Protein AF-Q7XY55-F1 (afdb_monomer_lite)

Sequence (206 aa):
NFGTRALLAQLTGYASSYADAIDGRPSAPLATTELAGGARISYIFHERFGRELGAMDAFELLGTEEIRTALRNATGHRTPLFIPEAAFELLVRKQIHRFLRPSLACVDMVYDELTRLAEFVEGNELARFPKLRRAVSDATLKLLRERKKPTIEMVHSLVEMEMSYVNTYHPDFVGGRKAIGAIFGFHRTVAVRTCGAVRGLAQSGQ

Structure (mmCIF, N/CA/C/O backbone):
data_AF-Q7XY55-F1
#
_entry.id   AF-Q7XY55-F1
#
loop_
_atom_site.group_PDB
_atom_site.id
_atom_site.type_symbol
_atom_site.label_atom_id
_atom_site.label_alt_id
_atom_site.label_comp_id
_atom_site.label_asym_id
_atom_site.label_entity_id
_atom_site.label_seq_id
_atom_site.pdbx_PDB_ins_code
_atom_site.Cartn_x
_atom_site.Cartn_y
_atom_site.Cartn_z
_atom_site.occupancy
_atom_site.B_iso_or_equiv
_atom_site.auth_seq_id
_atom_site.auth_comp_id
_atom_site.auth_asym_id
_atom_site.auth_atom_id
_atom_site.pdbx_PDB_model_num
ATOM 1 N N . ASN A 1 1 ? -17.547 -16.271 38.914 1.00 62.66 1 ASN A N 1
ATOM 2 C CA . ASN A 1 1 ? -17.240 -14.835 38.717 1.00 62.66 1 ASN A CA 1
ATOM 3 C C . ASN A 1 1 ? -18.077 -14.247 37.592 1.00 62.66 1 ASN A C 1
ATOM 5 O O . ASN A 1 1 ? -17.823 -14.519 36.429 1.00 62.66 1 ASN A O 1
ATOM 9 N N . PHE A 1 2 ? -19.116 -13.489 37.942 1.00 72.12 2 PHE A N 1
ATOM 10 C CA . PHE A 1 2 ? -20.048 -12.865 36.993 1.00 72.12 2 PHE A CA 1
ATOM 11 C C . PHE A 1 2 ? -19.397 -11.708 36.206 1.00 72.12 2 PHE A C 1
ATOM 13 O O . PHE A 1 2 ? -19.616 -11.574 35.005 1.00 72.12 2 PHE A O 1
ATOM 20 N N . GLY A 1 3 ? -18.507 -10.941 36.850 1.00 73.62 3 GLY A N 1
ATOM 21 C CA . GLY A 1 3 ? -17.822 -9.796 36.233 1.00 73.62 3 GLY A CA 1
ATOM 22 C C . GLY A 1 3 ? -16.885 -10.154 35.072 1.00 73.62 3 GLY A C 1
ATOM 23 O O . GLY A 1 3 ? -16.847 -9.436 34.079 1.00 73.62 3 GLY A O 1
ATOM 24 N N . THR A 1 4 ? -16.181 -11.290 35.134 1.00 84.00 4 THR A N 1
ATOM 25 C CA . THR A 1 4 ? -15.321 -11.745 34.026 1.00 84.00 4 THR A CA 1
ATOM 26 C C . THR A 1 4 ? -16.129 -12.169 32.802 1.00 84.00 4 THR A C 1
ATOM 28 O O . THR A 1 4 ? -15.728 -11.880 31.680 1.00 84.00 4 THR A O 1
ATOM 31 N N . ARG A 1 5 ? -17.297 -12.796 32.999 1.00 85.44 5 ARG A N 1
ATOM 32 C CA . ARG A 1 5 ? -18.211 -13.151 31.901 1.00 85.44 5 ARG A CA 1
ATOM 33 C C . ARG A 1 5 ? -18.766 -11.913 31.194 1.00 85.44 5 ARG A C 1
ATOM 35 O O . ARG A 1 5 ? -18.774 -11.880 29.970 1.00 85.44 5 ARG A O 1
ATOM 42 N N . ALA A 1 6 ? -19.179 -10.898 31.954 1.00 84.00 6 ALA A N 1
ATOM 43 C CA . ALA A 1 6 ? -19.685 -9.644 31.394 1.00 84.00 6 ALA A CA 1
ATOM 44 C C . ALA A 1 6 ? -18.609 -8.885 30.597 1.00 84.00 6 ALA A C 1
ATOM 46 O O . ALA A 1 6 ? -18.887 -8.399 29.504 1.00 84.00 6 ALA A O 1
ATOM 47 N N . LEU A 1 7 ? -17.371 -8.838 31.104 1.00 87.62 7 LEU A N 1
ATOM 48 C CA . LEU A 1 7 ? -16.245 -8.225 30.395 1.00 87.62 7 LEU A CA 1
ATOM 49 C C . LEU A 1 7 ? -15.962 -8.926 29.058 1.00 87.62 7 LEU A C 1
ATOM 51 O O . LEU A 1 7 ? -15.850 -8.264 28.030 1.00 87.62 7 LEU A O 1
ATOM 55 N N . LEU A 1 8 ? -15.870 -10.259 29.067 1.00 89.56 8 LEU A N 1
ATOM 56 C CA . LEU A 1 8 ? -15.614 -11.042 27.856 1.00 89.56 8 LEU A CA 1
ATOM 57 C C . LEU A 1 8 ? -16.727 -10.877 26.820 1.00 89.56 8 LEU A C 1
ATOM 59 O O . LEU A 1 8 ? -16.429 -10.750 25.636 1.00 89.56 8 LEU A O 1
ATOM 63 N N . ALA A 1 9 ? -17.990 -10.832 27.250 1.00 88.31 9 ALA A N 1
ATOM 64 C CA . ALA A 1 9 ? -19.115 -10.583 26.355 1.00 88.31 9 ALA A CA 1
ATOM 65 C C . ALA A 1 9 ? -18.993 -9.221 25.651 1.00 88.31 9 ALA A C 1
ATOM 67 O O . ALA A 1 9 ? -19.171 -9.145 24.440 1.00 88.31 9 ALA A O 1
ATOM 68 N N . GLN A 1 10 ? -18.615 -8.168 26.382 1.00 88.06 10 GLN A N 1
ATOM 69 C CA . GLN A 1 10 ? -18.432 -6.825 25.817 1.00 88.06 10 GLN A CA 1
ATOM 70 C C . GLN A 1 10 ? -17.243 -6.752 24.845 1.00 88.06 10 GLN A C 1
ATOM 72 O O . GLN A 1 10 ? -17.367 -6.186 23.762 1.00 88.06 10 GLN A O 1
ATOM 77 N N . LEU A 1 11 ? -16.110 -7.375 25.188 1.00 90.00 11 LEU A N 1
ATOM 78 C CA . LEU A 1 11 ? -14.942 -7.449 24.298 1.00 90.00 11 LEU A CA 1
ATOM 79 C C . LEU A 1 11 ? -15.240 -8.239 23.018 1.00 90.00 11 LEU A C 1
ATOM 81 O O . LEU A 1 11 ? -14.852 -7.825 21.929 1.00 90.00 11 LEU A O 1
ATOM 85 N N . THR A 1 12 ? -15.949 -9.360 23.149 1.00 90.81 12 THR A N 1
ATOM 86 C CA . THR A 1 12 ? -16.326 -10.205 22.010 1.00 90.81 12 THR A CA 1
ATOM 87 C C . THR A 1 12 ? -17.331 -9.484 21.117 1.00 90.81 12 THR A C 1
ATOM 89 O O . THR A 1 12 ? -17.161 -9.476 19.905 1.00 90.81 12 THR A O 1
ATOM 92 N N . GLY A 1 13 ? -18.323 -8.808 21.705 1.00 89.44 13 GLY A N 1
ATOM 93 C CA . GLY A 1 13 ? -19.286 -7.992 20.966 1.00 89.44 13 GLY A CA 1
ATOM 94 C C . GLY A 1 13 ? -18.622 -6.865 20.174 1.00 89.44 13 GLY A C 1
ATOM 95 O O . GLY A 1 13 ? -18.963 -6.666 19.008 1.00 89.44 13 GLY A O 1
ATOM 96 N N . TYR A 1 14 ? -17.634 -6.179 20.761 1.00 89.62 14 TYR A N 1
ATOM 97 C CA . TYR A 1 14 ? -16.832 -5.184 20.043 1.00 89.62 14 TYR A CA 1
ATOM 98 C C . TYR A 1 14 ? -16.063 -5.804 18.873 1.00 89.62 14 TYR A C 1
ATOM 100 O O . TYR A 1 14 ? -16.162 -5.311 17.754 1.00 89.62 14 TYR A O 1
ATOM 108 N N . ALA A 1 15 ? -15.334 -6.899 19.110 1.00 91.06 15 ALA A N 1
ATOM 109 C CA . ALA A 1 15 ? -14.534 -7.551 18.075 1.00 91.06 15 ALA A CA 1
ATOM 110 C C . ALA A 1 15 ? -15.395 -8.048 16.902 1.00 91.06 15 ALA A C 1
ATOM 112 O O . ALA A 1 15 ? -15.039 -7.821 15.747 1.00 91.06 15 ALA A O 1
ATOM 113 N N . SER A 1 16 ? -16.544 -8.668 17.191 1.00 91.06 16 SER A N 1
ATOM 114 C CA . SER A 1 16 ? -17.515 -9.077 16.173 1.00 91.06 16 SER A CA 1
ATOM 115 C C . SER A 1 16 ? -18.062 -7.877 15.409 1.00 91.06 16 SER A C 1
ATOM 117 O O . SER A 1 16 ? -18.022 -7.880 14.189 1.00 91.06 16 SER A O 1
ATOM 119 N N . SER A 1 17 ? -18.465 -6.810 16.104 1.00 89.50 17 SER A N 1
ATOM 120 C CA . SER A 1 17 ? -18.995 -5.606 15.450 1.00 89.50 17 SER A CA 1
ATOM 121 C C . SER A 1 17 ? -17.954 -4.909 14.567 1.00 89.50 17 SER A C 1
ATOM 123 O O . SER A 1 17 ? -18.300 -4.378 13.514 1.00 89.50 17 SER A O 1
ATOM 125 N N . TYR A 1 18 ? -16.679 -4.914 14.970 1.00 90.31 18 TYR A N 1
ATOM 126 C CA . TYR A 1 18 ? -15.583 -4.370 14.168 1.00 90.31 18 TYR A CA 1
ATOM 127 C C . TYR A 1 18 ? -15.334 -5.207 12.909 1.00 90.31 18 TYR A C 1
ATOM 129 O O . TYR A 1 18 ? -15.210 -4.650 11.819 1.00 90.31 18 TYR A O 1
ATOM 137 N N . ALA A 1 19 ? -15.330 -6.537 13.035 1.00 91.88 19 ALA A N 1
ATOM 138 C CA . ALA A 1 19 ? -15.236 -7.440 11.890 1.00 91.88 19 ALA A CA 1
ATOM 139 C C . ALA A 1 19 ? -16.437 -7.284 10.942 1.00 91.88 19 ALA A C 1
ATOM 141 O O . ALA A 1 19 ? -16.253 -7.138 9.739 1.00 91.88 19 ALA A O 1
ATOM 142 N N . ASP A 1 20 ? -17.651 -7.213 11.485 1.00 90.00 20 ASP A N 1
ATOM 143 C CA . ASP A 1 20 ? -18.882 -7.021 10.720 1.00 90.00 20 ASP A CA 1
ATOM 144 C C . ASP A 1 20 ? -18.888 -5.678 9.969 1.00 90.00 20 ASP A C 1
ATOM 146 O O . ASP A 1 20 ? -19.333 -5.605 8.823 1.00 90.00 20 ASP A O 1
ATOM 150 N N . ALA A 1 21 ? -18.349 -4.610 10.569 1.00 88.19 21 ALA A N 1
ATOM 151 C CA . ALA A 1 21 ? -18.193 -3.316 9.905 1.00 88.19 21 ALA A CA 1
ATOM 152 C C . ALA A 1 21 ? -17.204 -3.375 8.724 1.00 88.19 21 ALA A C 1
ATOM 154 O O . ALA A 1 21 ? -17.435 -2.739 7.690 1.00 88.19 21 ALA A O 1
ATOM 155 N N . ILE A 1 22 ? -16.129 -4.161 8.845 1.00 91.25 22 ILE A N 1
ATOM 156 C CA . ILE A 1 22 ? -15.191 -4.417 7.742 1.00 91.25 22 ILE A CA 1
ATOM 157 C C . ILE A 1 22 ? -15.857 -5.272 6.659 1.00 91.25 22 ILE A C 1
ATOM 159 O O . ILE A 1 22 ? -15.736 -4.954 5.483 1.00 91.25 22 ILE A O 1
ATOM 163 N N . ASP A 1 23 ? -16.623 -6.294 7.033 1.00 90.31 23 ASP A N 1
ATOM 164 C CA . ASP A 1 23 ? -17.315 -7.192 6.099 1.00 90.31 23 ASP A CA 1
ATOM 165 C C . ASP A 1 23 ? -18.545 -6.556 5.422 1.00 90.31 23 ASP A C 1
ATOM 167 O O . ASP A 1 23 ? -19.212 -7.198 4.607 1.00 90.31 23 ASP A O 1
ATOM 171 N N . GLY A 1 24 ? -18.875 -5.303 5.751 1.00 84.38 24 GLY A N 1
ATOM 172 C CA . GLY A 1 24 ? -20.027 -4.597 5.189 1.00 84.38 24 GLY A CA 1
ATOM 173 C C . GLY A 1 24 ? -21.375 -5.071 5.742 1.00 84.38 24 GLY A C 1
ATOM 174 O O . GLY A 1 24 ? -22.406 -4.858 5.106 1.00 84.38 24 GLY A O 1
ATOM 175 N N . ARG A 1 25 ? -21.388 -5.686 6.931 1.00 82.75 25 ARG A N 1
ATOM 176 C CA . ARG A 1 25 ? -22.590 -6.105 7.674 1.00 82.75 25 ARG A CA 1
ATOM 177 C C . ARG A 1 25 ? -22.760 -5.320 8.982 1.00 82.75 25 ARG A C 1
ATOM 179 O O . ARG A 1 25 ? -22.935 -5.930 10.034 1.00 82.75 25 ARG A O 1
ATOM 186 N N . PRO A 1 26 ? -22.696 -3.979 8.974 1.00 70.75 26 PRO A N 1
ATOM 187 C CA . PRO A 1 26 ? -22.768 -3.225 10.213 1.00 70.75 26 PRO A CA 1
ATOM 188 C C . PRO A 1 26 ? -24.122 -3.426 10.895 1.00 70.75 26 PRO A C 1
ATOM 190 O O . PRO A 1 26 ? -25.179 -3.439 10.267 1.00 70.75 26 PRO A O 1
ATOM 193 N N . SER A 1 27 ? -24.071 -3.537 12.216 1.00 66.06 27 SER A N 1
ATOM 194 C CA . SER A 1 27 ? -25.236 -3.669 13.091 1.00 66.06 27 SER A CA 1
ATOM 195 C C . SER A 1 27 ? -26.050 -2.372 13.221 1.00 66.06 27 SER A C 1
ATOM 197 O O . SER A 1 27 ? -27.194 -2.408 13.672 1.00 66.06 27 SER A O 1
ATOM 199 N N . ALA A 1 28 ? -25.491 -1.233 12.801 1.00 65.56 28 ALA A N 1
ATOM 200 C CA . ALA A 1 28 ? -26.158 0.066 12.729 1.00 65.56 28 ALA A CA 1
ATOM 201 C C . ALA A 1 28 ? -26.480 0.447 11.269 1.00 65.56 28 ALA A C 1
ATOM 203 O O . ALA A 1 28 ? -25.731 0.068 10.365 1.00 65.56 28 ALA A O 1
ATOM 204 N N . PRO A 1 29 ? -27.562 1.212 11.018 1.00 63.53 29 PRO A N 1
ATOM 205 C CA . PRO A 1 29 ? -27.916 1.647 9.671 1.00 63.53 29 PRO A CA 1
ATOM 206 C C . PRO A 1 29 ? -26.774 2.454 9.044 1.00 63.53 29 PRO A C 1
ATOM 208 O O . PRO A 1 29 ? -26.305 3.442 9.610 1.00 63.53 29 PRO A O 1
ATOM 211 N N . LEU A 1 30 ? -26.334 2.016 7.865 1.00 63.50 30 LEU A N 1
ATOM 212 C CA . LEU A 1 30 ? -25.313 2.701 7.079 1.00 63.50 30 LEU A CA 1
ATOM 213 C C . LEU A 1 30 ? -25.830 4.055 6.601 1.00 63.50 30 LEU A C 1
ATOM 215 O O . LEU A 1 30 ? -26.938 4.157 6.068 1.00 63.50 30 LEU A O 1
ATOM 219 N N . ALA A 1 31 ? -24.998 5.086 6.733 1.00 64.25 31 ALA A N 1
ATOM 220 C CA . ALA A 1 31 ? -25.232 6.345 6.047 1.00 64.25 31 ALA A CA 1
ATOM 221 C C . ALA A 1 31 ? -25.175 6.095 4.531 1.00 64.25 31 ALA A C 1
ATOM 223 O O . ALA A 1 31 ? -24.174 5.614 4.011 1.00 64.25 31 ALA A O 1
ATOM 224 N N . THR A 1 32 ? -26.240 6.433 3.804 1.00 69.88 32 THR A N 1
ATOM 225 C CA . THR A 1 32 ? -26.315 6.263 2.339 1.00 69.88 32 THR A CA 1
ATOM 226 C C . THR A 1 32 ? -25.547 7.339 1.565 1.00 69.88 32 THR A C 1
ATOM 228 O O . THR A 1 32 ? -25.617 7.390 0.341 1.00 69.88 32 THR A O 1
ATOM 231 N N . THR A 1 33 ? -24.865 8.242 2.269 1.00 70.69 33 THR A N 1
ATOM 232 C CA . THR A 1 33 ? -24.206 9.424 1.703 1.00 70.69 33 THR A CA 1
ATOM 233 C C . THR A 1 33 ? -22.719 9.219 1.432 1.00 70.69 33 THR A C 1
ATOM 235 O O . THR A 1 33 ? -22.176 9.888 0.560 1.00 70.69 33 THR A O 1
ATOM 238 N N . GLU A 1 34 ? -22.051 8.312 2.151 1.00 80.00 34 GLU A N 1
ATOM 239 C CA . GLU A 1 34 ? -20.614 8.053 2.007 1.00 80.00 34 GLU A CA 1
ATOM 240 C C . GLU A 1 34 ? -20.299 6.555 2.060 1.00 80.00 34 GLU A C 1
ATOM 242 O O . GLU A 1 34 ? -20.919 5.794 2.800 1.00 80.00 34 GLU A O 1
ATOM 247 N N . LEU A 1 35 ? -19.292 6.136 1.286 1.00 83.19 35 LEU A N 1
ATOM 248 C CA . LEU A 1 35 ? -18.731 4.790 1.381 1.00 83.19 35 LEU A CA 1
ATOM 249 C C . LEU A 1 35 ? -17.940 4.659 2.685 1.00 83.19 35 LEU A C 1
ATOM 251 O O . LEU A 1 35 ? -17.037 5.458 2.934 1.00 83.19 35 LEU A O 1
ATOM 255 N N . ALA A 1 36 ? -18.227 3.610 3.451 1.00 84.56 36 ALA A N 1
ATOM 256 C CA . ALA A 1 36 ? -17.551 3.302 4.704 1.00 84.56 36 ALA A CA 1
ATOM 257 C C . ALA A 1 36 ? -17.178 1.817 4.787 1.00 84.56 36 ALA A C 1
ATOM 259 O O . ALA A 1 36 ? -17.752 0.963 4.101 1.00 84.56 36 ALA A O 1
ATOM 260 N N . GLY A 1 37 ? -16.202 1.519 5.635 1.00 87.38 37 GLY A N 1
ATOM 261 C CA . GLY A 1 37 ? -15.781 0.170 5.970 1.00 87.38 37 GLY A CA 1
ATOM 262 C C . GLY A 1 37 ? -15.227 -0.614 4.789 1.00 87.38 37 GLY A C 1
ATOM 263 O O . GLY A 1 37 ? -14.427 -0.099 4.005 1.00 87.38 37 GLY A O 1
ATOM 264 N N . GLY A 1 38 ? -15.661 -1.867 4.633 1.00 90.75 38 GLY A N 1
ATOM 265 C CA . GLY A 1 38 ? -15.188 -2.740 3.551 1.00 90.75 38 GLY A CA 1
ATOM 266 C C . GLY A 1 38 ? -15.387 -2.168 2.152 1.00 90.75 38 GLY A C 1
ATOM 267 O O . GLY A 1 38 ? -14.501 -2.273 1.303 1.00 90.75 38 GLY A O 1
ATOM 268 N N . ALA A 1 39 ? -16.517 -1.497 1.911 1.00 91.88 39 ALA A N 1
ATOM 269 C CA . ALA A 1 39 ? -16.796 -0.878 0.618 1.00 91.88 39 ALA A CA 1
ATOM 270 C C . ALA A 1 39 ? -15.791 0.241 0.301 1.00 91.88 39 ALA A C 1
ATOM 272 O O . ALA A 1 39 ? -15.316 0.359 -0.831 1.00 91.88 39 ALA A O 1
ATOM 273 N N . ARG A 1 40 ? -15.410 1.030 1.312 1.00 93.75 40 ARG A N 1
ATOM 274 C CA . ARG A 1 40 ? -14.411 2.091 1.164 1.00 93.75 40 ARG A CA 1
ATOM 275 C C . ARG A 1 40 ? -13.012 1.531 0.930 1.00 93.75 40 ARG A C 1
ATOM 277 O O . ARG A 1 40 ? -12.300 2.051 0.074 1.00 93.75 40 ARG A O 1
ATOM 284 N N . ILE A 1 41 ? -12.641 0.459 1.626 1.00 95.56 41 ILE A N 1
ATOM 285 C CA . ILE A 1 41 ? -11.370 -0.248 1.408 1.00 95.56 41 ILE A CA 1
ATOM 286 C C . ILE A 1 41 ? -11.302 -0.798 -0.025 1.00 95.56 41 ILE A C 1
ATOM 288 O O . ILE A 1 41 ? -10.306 -0.591 -0.718 1.00 95.56 41 ILE A O 1
ATOM 292 N N . SER A 1 42 ? -12.380 -1.419 -0.513 1.00 95.38 42 SER A N 1
ATOM 293 C CA . SER A 1 42 ? -12.455 -1.908 -1.896 1.00 95.38 42 SER A CA 1
ATOM 294 C C . SER A 1 42 ? -12.290 -0.781 -2.922 1.00 95.38 42 SER A C 1
ATOM 296 O O . SER A 1 42 ? -11.523 -0.924 -3.877 1.00 95.38 42 SER A O 1
ATOM 298 N N . TYR A 1 43 ? -12.938 0.366 -2.692 1.00 95.81 43 TYR A N 1
ATOM 299 C CA . TYR A 1 43 ? -12.766 1.567 -3.513 1.00 95.81 43 TYR A CA 1
ATOM 300 C C . TYR A 1 43 ? -11.312 2.069 -3.511 1.00 95.81 43 TYR A C 1
ATOM 302 O O . TYR A 1 43 ? -10.779 2.428 -4.562 1.00 95.81 43 TYR A O 1
ATOM 310 N N . ILE A 1 44 ? -10.642 2.072 -2.352 1.00 97.12 44 ILE A N 1
ATOM 311 C CA . ILE A 1 44 ? -9.232 2.473 -2.255 1.00 97.12 44 ILE A CA 1
ATOM 312 C C . ILE A 1 44 ? -8.360 1.582 -3.147 1.00 97.12 44 ILE A C 1
ATOM 314 O O . ILE A 1 44 ? -7.571 2.116 -3.925 1.00 97.12 44 ILE A O 1
ATOM 318 N N . PHE A 1 45 ? -8.534 0.260 -3.094 1.00 96.56 45 PHE A N 1
ATOM 319 C CA . PHE A 1 45 ? -7.736 -0.666 -3.901 1.00 96.56 45 PHE A CA 1
ATOM 320 C C . PHE A 1 45 ? -8.021 -0.568 -5.402 1.00 96.56 45 PHE A C 1
ATOM 322 O O . PHE A 1 45 ? -7.094 -0.459 -6.203 1.00 96.56 45 PHE A O 1
ATOM 329 N N . HIS A 1 46 ? -9.291 -0.597 -5.801 1.00 93.44 46 HIS A N 1
ATOM 330 C CA . HIS A 1 46 ? -9.640 -0.745 -7.215 1.00 93.44 46 HIS A CA 1
ATOM 331 C C . HIS A 1 46 ? -9.729 0.592 -7.944 1.00 93.44 46 HIS A C 1
ATOM 333 O O . HIS A 1 46 ? -9.229 0.727 -9.058 1.00 93.44 46 HIS A O 1
ATOM 339 N N . GLU A 1 47 ? -10.346 1.598 -7.326 1.00 94.19 47 GLU A N 1
ATOM 340 C CA . GLU A 1 47 ? -10.616 2.863 -8.004 1.00 94.19 47 GLU A CA 1
ATOM 341 C C . GLU A 1 47 ? -9.556 3.919 -7.755 1.00 94.19 47 GLU A C 1
ATOM 343 O O . GLU A 1 47 ? -9.252 4.687 -8.666 1.00 94.19 47 GLU A O 1
ATOM 348 N N . ARG A 1 48 ? -9.015 4.004 -6.536 1.00 94.62 48 ARG A N 1
ATOM 349 C CA . ARG A 1 48 ? -8.020 5.031 -6.213 1.00 94.62 48 ARG A CA 1
ATOM 350 C C . ARG A 1 48 ? -6.620 4.573 -6.587 1.00 94.62 48 ARG A C 1
ATOM 352 O O . ARG A 1 48 ? -5.998 5.208 -7.432 1.00 94.62 48 ARG A O 1
ATOM 359 N N . PHE A 1 49 ? -6.164 3.462 -6.016 1.00 96.56 49 PHE A N 1
ATOM 360 C CA . PHE A 1 49 ? -4.839 2.915 -6.294 1.00 96.56 49 PHE A CA 1
ATOM 361 C C . PHE A 1 49 ? -4.718 2.460 -7.753 1.00 96.56 49 PHE A C 1
ATOM 363 O O . PHE A 1 49 ? -3.799 2.886 -8.445 1.00 96.56 49 PHE A O 1
ATOM 370 N N . GLY A 1 50 ? -5.701 1.712 -8.270 1.00 94.25 50 GLY A N 1
ATOM 371 C CA . GLY A 1 50 ? -5.727 1.311 -9.682 1.00 94.25 50 GLY A CA 1
ATOM 372 C C . GLY A 1 50 ? -5.667 2.492 -10.662 1.00 94.25 50 GLY A C 1
ATOM 373 O O . GLY A 1 50 ? -4.922 2.450 -11.640 1.00 94.25 50 GLY A O 1
ATOM 374 N N . ARG A 1 51 ? -6.388 3.585 -10.381 1.00 94.88 51 ARG A N 1
ATOM 375 C CA . ARG A 1 51 ? -6.339 4.808 -11.201 1.00 94.88 51 ARG A CA 1
ATOM 376 C C . ARG A 1 51 ? -5.005 5.530 -11.090 1.00 94.88 51 ARG A C 1
ATOM 378 O O . ARG A 1 51 ? -4.518 6.026 -12.098 1.00 94.88 51 ARG A O 1
ATOM 385 N N . GLU A 1 52 ? -4.432 5.607 -9.892 1.00 94.12 52 GLU A N 1
ATOM 386 C CA . GLU A 1 52 ? -3.128 6.235 -9.680 1.00 94.12 52 GLU A CA 1
ATOM 387 C C . GLU A 1 52 ? -2.043 5.497 -10.469 1.00 94.12 52 GLU A C 1
ATOM 389 O O . GLU A 1 52 ? -1.289 6.142 -11.189 1.00 94.12 52 GLU A O 1
ATOM 394 N N . LEU A 1 53 ? -2.044 4.159 -10.441 1.00 93.81 53 LEU A N 1
ATOM 395 C CA . LEU A 1 53 ? -1.140 3.347 -11.258 1.00 93.81 53 LEU A CA 1
ATOM 396 C C . LEU A 1 53 ? -1.400 3.501 -12.762 1.00 93.81 53 LEU A C 1
ATOM 398 O O . LEU A 1 53 ? -0.456 3.621 -13.536 1.00 93.81 53 LEU A O 1
ATOM 402 N N . GLY A 1 54 ? -2.666 3.526 -13.187 1.00 92.00 54 GLY A N 1
ATOM 403 C CA . GLY A 1 54 ? -3.031 3.691 -14.599 1.00 92.00 54 GLY A CA 1
ATOM 404 C C . GLY A 1 54 ? -2.720 5.080 -15.170 1.00 92.00 54 GLY A C 1
ATOM 405 O O . GLY A 1 54 ? -2.544 5.218 -16.377 1.00 92.00 54 GLY A O 1
ATOM 406 N N . ALA A 1 55 ? -2.642 6.105 -14.319 1.00 92.12 55 ALA A N 1
ATOM 407 C CA . ALA A 1 55 ? -2.269 7.463 -14.706 1.00 92.12 55 ALA A CA 1
ATOM 408 C C . ALA A 1 55 ? -0.747 7.671 -14.799 1.00 92.12 55 ALA A C 1
ATOM 410 O O . ALA A 1 55 ? -0.310 8.718 -15.278 1.00 92.12 55 ALA A O 1
ATOM 411 N N . MET A 1 56 ? 0.064 6.712 -14.339 1.00 91.19 56 MET A N 1
ATOM 412 C CA . MET A 1 56 ? 1.519 6.803 -14.438 1.00 91.19 56 MET A CA 1
ATOM 413 C C . MET A 1 56 ? 1.962 6.630 -15.890 1.00 91.19 56 MET A C 1
ATOM 415 O O . MET A 1 56 ? 1.815 5.558 -16.476 1.00 91.19 56 MET A O 1
ATOM 419 N N . ASP A 1 57 ? 2.573 7.668 -16.459 1.00 89.19 57 ASP A N 1
ATOM 420 C CA . ASP A 1 57 ? 3.226 7.555 -17.759 1.00 89.19 57 ASP A CA 1
ATOM 421 C C . ASP A 1 57 ? 4.576 6.839 -17.609 1.00 89.19 57 ASP A C 1
ATOM 423 O O . ASP A 1 57 ? 5.479 7.309 -16.911 1.00 89.19 57 ASP A O 1
ATOM 427 N N . ALA A 1 58 ? 4.725 5.701 -18.288 1.00 83.94 58 ALA A N 1
ATOM 428 C CA . ALA A 1 58 ? 5.938 4.888 -18.281 1.00 83.94 58 ALA A CA 1
ATOM 429 C C . ALA A 1 58 ? 7.166 5.610 -18.871 1.00 83.94 58 ALA A C 1
ATOM 431 O O . ALA A 1 58 ? 8.298 5.221 -18.573 1.00 83.94 58 ALA A O 1
ATOM 432 N N . PHE A 1 59 ? 6.965 6.653 -19.685 1.00 86.00 59 PHE A N 1
ATOM 433 C CA . PHE A 1 59 ? 8.038 7.380 -20.372 1.00 86.00 59 PHE A CA 1
ATOM 434 C C . PHE A 1 59 ? 8.352 8.756 -19.783 1.00 86.00 59 PHE A C 1
ATOM 436 O O . PHE A 1 59 ? 9.345 9.363 -20.182 1.00 86.00 59 PHE A O 1
ATOM 443 N N . GLU A 1 60 ? 7.581 9.220 -18.798 1.00 83.94 60 GLU A N 1
ATOM 444 C CA . GLU A 1 60 ? 7.726 10.549 -18.187 1.00 83.94 60 GLU A CA 1
ATOM 445 C C . GLU A 1 60 ? 9.161 10.832 -17.707 1.00 83.94 60 GLU A C 1
ATOM 447 O O . GLU A 1 60 ? 9.674 11.939 -17.847 1.00 83.94 60 GLU A O 1
ATOM 452 N N . LEU A 1 61 ? 9.838 9.801 -17.187 1.00 81.44 61 LEU A N 1
ATOM 453 C CA . LEU A 1 61 ? 11.222 9.860 -16.702 1.00 81.44 61 LEU A CA 1
ATOM 454 C C . LEU A 1 61 ? 12.210 9.131 -17.629 1.00 81.44 61 LEU A C 1
ATOM 456 O O . LEU A 1 61 ? 13.198 8.583 -17.140 1.00 81.44 61 LEU A O 1
ATOM 460 N N . LEU A 1 62 ? 11.906 9.032 -18.928 1.00 87.75 62 LEU A N 1
ATOM 461 C CA . LEU A 1 62 ? 12.735 8.385 -19.955 1.00 87.75 62 LEU A CA 1
ATOM 462 C C . LEU A 1 62 ? 12.966 9.328 -21.145 1.00 87.75 62 LEU A C 1
ATOM 464 O O . LEU A 1 62 ? 12.654 9.016 -22.295 1.00 87.75 62 LEU A O 1
ATOM 468 N N . GLY A 1 63 ? 13.549 10.496 -20.875 1.00 90.12 63 GLY A N 1
ATOM 469 C CA . GLY A 1 63 ? 13.959 11.420 -21.932 1.00 90.12 63 GLY A CA 1
ATOM 470 C C . GLY A 1 63 ? 15.033 10.818 -22.847 1.00 90.12 63 GLY A C 1
ATOM 471 O O . GLY A 1 63 ? 15.855 10.003 -22.422 1.00 90.12 63 GLY A O 1
ATOM 472 N N . THR A 1 64 ? 15.087 11.258 -24.108 1.00 91.25 64 THR A N 1
ATOM 473 C CA . THR A 1 64 ? 16.080 10.770 -25.085 1.00 91.25 64 THR A CA 1
ATOM 474 C C . THR A 1 64 ? 17.521 10.950 -24.598 1.00 91.25 64 THR A C 1
ATOM 476 O O . THR A 1 64 ? 18.358 10.074 -24.823 1.00 91.25 64 THR A O 1
ATOM 479 N N . GLU A 1 65 ? 17.811 12.048 -23.895 1.00 91.44 65 GLU A N 1
ATOM 480 C CA . GLU A 1 65 ? 19.130 12.283 -23.296 1.00 91.44 65 GLU A CA 1
ATOM 481 C C . GLU A 1 65 ? 19.443 11.317 -22.153 1.00 91.44 65 GLU A C 1
ATOM 483 O O . GLU A 1 65 ? 20.571 10.831 -22.062 1.00 91.44 65 GLU A O 1
ATOM 488 N N . GLU A 1 66 ? 18.463 10.978 -21.312 1.00 90.25 66 GLU A N 1
ATOM 489 C CA . GLU A 1 66 ? 18.660 10.015 -20.226 1.00 90.25 66 GLU A CA 1
ATOM 490 C C . GLU A 1 66 ? 18.937 8.619 -20.778 1.00 90.25 66 GLU A C 1
ATOM 492 O O . GLU A 1 66 ? 19.901 7.975 -20.366 1.00 90.25 66 GLU A O 1
ATOM 497 N N . ILE A 1 67 ? 18.152 8.181 -21.767 1.00 93.50 67 ILE A N 1
ATOM 498 C CA . ILE A 1 67 ? 18.352 6.894 -22.442 1.00 93.50 67 ILE A CA 1
ATOM 499 C C . ILE A 1 67 ? 19.742 6.856 -23.086 1.00 93.50 67 ILE A C 1
ATOM 501 O O . ILE A 1 67 ? 20.493 5.899 -22.900 1.00 93.50 67 ILE A O 1
ATOM 505 N N . ARG A 1 68 ? 20.125 7.914 -23.814 1.00 92.50 68 ARG A N 1
ATOM 506 C CA . ARG A 1 68 ? 21.446 8.004 -24.449 1.00 92.50 68 ARG A CA 1
ATOM 507 C C . ARG A 1 68 ? 22.571 7.956 -23.421 1.00 92.50 68 ARG A C 1
ATOM 509 O O . ARG A 1 68 ? 23.574 7.280 -23.650 1.00 92.50 68 ARG A O 1
ATOM 516 N N . THR A 1 69 ? 22.411 8.659 -22.308 1.00 92.56 69 THR A N 1
ATOM 517 C CA . THR A 1 69 ? 23.394 8.692 -21.223 1.00 92.56 69 THR A CA 1
ATOM 518 C C . THR A 1 69 ? 23.517 7.322 -20.562 1.00 92.56 69 THR A C 1
ATOM 520 O O . THR A 1 69 ? 24.629 6.824 -20.416 1.00 92.56 69 THR A O 1
ATOM 523 N N . ALA A 1 70 ? 22.399 6.657 -20.257 1.00 93.12 70 ALA A N 1
ATOM 524 C CA . ALA A 1 70 ? 22.384 5.304 -19.705 1.00 93.12 70 ALA A CA 1
ATOM 525 C C . ALA A 1 70 ? 23.076 4.296 -20.637 1.00 93.12 70 ALA A C 1
ATOM 527 O O . ALA A 1 70 ? 23.903 3.507 -20.183 1.00 93.12 70 ALA A O 1
ATOM 528 N N . LEU A 1 71 ? 22.816 4.372 -21.947 1.00 93.31 71 LEU A N 1
ATOM 529 C CA . LEU A 1 71 ? 23.472 3.529 -22.952 1.00 93.31 71 LEU A CA 1
ATOM 530 C C . LEU A 1 71 ? 24.986 3.761 -23.010 1.00 93.31 71 LEU A C 1
ATOM 532 O O . LEU A 1 71 ? 25.760 2.801 -23.021 1.00 93.31 71 LEU A O 1
ATOM 536 N N . ARG A 1 72 ? 25.421 5.027 -23.032 1.00 92.56 72 ARG A N 1
ATOM 537 C CA . ARG A 1 72 ? 26.850 5.379 -23.044 1.00 92.56 72 ARG A CA 1
ATOM 538 C C . ARG A 1 72 ? 27.546 4.913 -21.769 1.00 92.56 72 ARG A C 1
ATOM 540 O O . ARG A 1 72 ? 28.593 4.281 -21.858 1.00 92.56 72 ARG A O 1
ATOM 547 N N . ASN A 1 73 ? 26.935 5.136 -20.608 1.00 93.31 73 ASN A N 1
ATOM 548 C CA . ASN A 1 73 ? 27.484 4.721 -19.319 1.00 93.31 73 ASN A CA 1
ATOM 549 C C . ASN A 1 73 ? 27.574 3.196 -19.190 1.00 93.31 73 ASN A C 1
ATOM 551 O O . ASN A 1 73 ? 28.599 2.689 -18.746 1.00 93.31 73 ASN A O 1
ATOM 555 N N . ALA A 1 74 ? 26.548 2.460 -19.627 1.00 93.31 74 ALA A N 1
ATOM 556 C CA . ALA A 1 74 ? 26.564 0.997 -19.614 1.00 93.31 74 ALA A CA 1
ATOM 557 C C . ALA A 1 74 ? 27.605 0.404 -20.578 1.00 93.31 74 ALA A C 1
ATOM 559 O O . ALA A 1 74 ? 28.134 -0.677 -20.333 1.00 93.31 74 ALA A O 1
ATOM 560 N N . THR A 1 75 ? 27.911 1.106 -21.672 1.00 92.69 75 THR A N 1
ATOM 561 C CA . THR A 1 75 ? 28.946 0.682 -22.625 1.00 92.69 75 THR A CA 1
ATOM 562 C C . THR A 1 75 ? 30.361 1.024 -22.136 1.00 92.69 75 THR A C 1
ATOM 564 O O . THR A 1 75 ? 31.317 0.285 -22.394 1.00 92.69 75 THR A O 1
ATOM 567 N N . GLY A 1 76 ? 30.514 2.149 -21.434 1.00 90.75 76 GLY A N 1
ATOM 568 C CA . GLY A 1 76 ? 31.804 2.666 -20.988 1.00 90.75 76 GLY A CA 1
ATOM 569 C C . GLY A 1 76 ? 32.664 3.166 -22.154 1.00 90.75 76 GLY A C 1
ATOM 570 O O . GLY A 1 76 ? 32.189 3.867 -23.042 1.00 90.75 76 GLY A O 1
ATOM 571 N N . HIS A 1 77 ? 33.949 2.805 -22.162 1.00 91.50 77 HIS A N 1
ATOM 572 C CA . HIS A 1 77 ? 34.923 3.268 -23.162 1.00 91.50 77 HIS A CA 1
ATOM 573 C C . HIS A 1 77 ? 34.885 2.490 -24.496 1.00 91.50 77 HIS A C 1
ATOM 575 O O . HIS A 1 77 ? 35.696 2.748 -25.387 1.00 91.50 77 HIS A O 1
ATOM 581 N N . ARG A 1 78 ? 34.042 1.457 -24.611 1.00 89.44 78 ARG A N 1
ATOM 582 C CA . ARG A 1 78 ? 34.034 0.525 -25.750 1.00 89.44 78 ARG A CA 1
ATOM 583 C C . ARG A 1 78 ? 33.068 1.000 -26.835 1.00 89.44 78 ARG A C 1
ATOM 585 O O . ARG A 1 78 ? 32.099 1.694 -26.552 1.00 89.44 78 ARG A O 1
ATOM 592 N N . THR A 1 79 ? 33.297 0.592 -28.080 1.00 85.75 79 THR A N 1
ATOM 593 C CA . THR A 1 79 ? 32.312 0.775 -29.156 1.00 85.75 79 THR A CA 1
ATOM 594 C C . THR A 1 79 ? 31.323 -0.396 -29.122 1.00 85.75 79 THR A C 1
ATOM 596 O O . THR A 1 79 ? 31.753 -1.538 -29.299 1.00 85.75 79 THR A O 1
ATOM 599 N N . PRO A 1 80 ? 30.021 -0.168 -28.871 1.00 85.12 80 PRO A N 1
ATOM 600 C CA . PRO A 1 80 ? 29.057 -1.252 -28.759 1.00 85.12 80 PRO A CA 1
ATOM 601 C C . PRO A 1 80 ? 28.639 -1.741 -30.150 1.00 85.12 80 PRO A C 1
ATOM 603 O O . PRO A 1 80 ? 28.276 -0.940 -31.008 1.00 85.12 80 PRO A O 1
ATOM 606 N N . LEU A 1 81 ? 28.645 -3.060 -30.362 1.00 87.88 81 LEU A N 1
ATOM 607 C CA . LEU A 1 81 ? 28.021 -3.684 -31.541 1.00 87.88 81 LEU A CA 1
ATOM 608 C C . LEU A 1 81 ? 26.512 -3.889 -31.346 1.00 87.88 81 LEU A C 1
ATOM 610 O O . LEU A 1 81 ? 25.750 -3.891 -32.309 1.00 87.88 81 LEU A O 1
ATOM 614 N N . PHE A 1 82 ? 26.089 -4.049 -30.091 1.00 86.62 82 PHE A N 1
ATOM 615 C CA . PHE A 1 82 ? 24.704 -4.255 -29.682 1.00 86.62 82 PHE A CA 1
ATOM 616 C C . PHE A 1 82 ? 24.361 -3.360 -28.491 1.00 86.62 82 PHE A C 1
ATOM 618 O O . PHE A 1 82 ? 25.247 -2.869 -27.792 1.00 86.62 82 PHE A O 1
ATOM 625 N N . ILE A 1 83 ? 23.065 -3.164 -28.253 1.00 86.81 83 ILE A N 1
ATOM 626 C CA . ILE A 1 83 ? 22.562 -2.404 -27.107 1.00 86.81 83 ILE A CA 1
ATOM 627 C C . ILE A 1 83 ? 22.900 -3.159 -25.806 1.00 86.81 83 ILE A C 1
ATOM 629 O O . ILE A 1 83 ? 22.550 -4.336 -25.704 1.00 86.81 83 ILE A O 1
ATOM 633 N N . PRO A 1 84 ? 23.545 -2.517 -24.812 1.00 89.19 84 PRO A N 1
ATOM 634 C CA . PRO A 1 84 ? 23.828 -3.156 -23.530 1.00 89.19 84 PRO A CA 1
ATOM 635 C C . PRO A 1 84 ? 22.549 -3.488 -22.750 1.00 89.19 84 PRO A C 1
ATOM 637 O O . PRO A 1 84 ? 21.738 -2.603 -22.475 1.00 89.19 84 PRO A O 1
ATOM 640 N N . GLU A 1 85 ? 22.412 -4.740 -22.313 1.00 90.00 85 GLU A N 1
ATOM 641 C CA . GLU A 1 85 ? 21.294 -5.206 -21.475 1.00 90.00 85 GLU A CA 1
ATOM 642 C C . GLU A 1 85 ? 21.225 -4.467 -20.132 1.00 90.00 85 GLU A C 1
ATOM 644 O O . GLU A 1 85 ? 20.153 -4.053 -19.700 1.00 90.00 85 GLU A O 1
ATOM 649 N N . ALA A 1 86 ? 22.382 -4.172 -19.533 1.00 90.81 86 ALA A N 1
ATOM 650 C CA . ALA A 1 86 ? 22.466 -3.428 -18.278 1.00 90.81 86 ALA A CA 1
ATOM 651 C C . ALA A 1 86 ? 21.808 -2.034 -18.347 1.00 90.81 86 ALA A C 1
ATOM 653 O O . ALA A 1 86 ? 21.246 -1.571 -17.356 1.00 90.81 86 ALA A O 1
ATOM 654 N N . ALA A 1 87 ? 21.839 -1.364 -19.509 1.00 92.38 87 ALA A N 1
ATOM 655 C CA . ALA A 1 87 ? 21.146 -0.086 -19.685 1.00 92.38 87 ALA A CA 1
ATOM 656 C C . ALA A 1 87 ? 19.626 -0.273 -19.671 1.00 92.38 87 ALA A C 1
ATOM 658 O O . ALA A 1 87 ? 18.917 0.505 -19.039 1.00 92.38 87 ALA A O 1
ATOM 659 N N . PHE A 1 88 ? 19.131 -1.310 -20.351 1.00 90.94 88 PHE A N 1
ATOM 660 C CA . PHE A 1 88 ? 17.712 -1.650 -20.357 1.00 90.94 88 PHE A CA 1
ATOM 661 C C . PHE A 1 88 ? 17.220 -1.981 -18.944 1.00 90.94 88 PHE A C 1
ATOM 663 O O . PHE A 1 88 ? 16.259 -1.368 -18.481 1.00 90.94 88 PHE A O 1
ATOM 670 N N . GLU A 1 89 ? 17.911 -2.873 -18.230 1.00 92.44 89 GLU A N 1
ATOM 671 C CA . GLU A 1 89 ? 17.541 -3.235 -16.861 1.00 92.44 89 GLU A CA 1
ATOM 672 C C . GLU A 1 89 ? 17.522 -2.025 -15.927 1.00 92.44 89 GLU A C 1
ATOM 674 O O . GLU A 1 89 ? 16.577 -1.859 -15.159 1.00 92.44 89 GLU A O 1
ATOM 679 N N . LEU A 1 90 ? 18.532 -1.153 -16.003 1.00 92.75 90 LEU A N 1
ATOM 680 C CA . LEU A 1 90 ? 18.601 0.051 -15.175 1.00 92.75 90 LEU A CA 1
ATOM 681 C C . LEU A 1 90 ? 17.388 0.960 -15.402 1.00 92.75 90 LEU A C 1
ATOM 683 O O . LEU A 1 90 ? 16.779 1.434 -14.440 1.00 92.75 90 LEU A O 1
ATOM 687 N N . LEU A 1 91 ? 17.021 1.195 -16.665 1.00 92.62 91 LEU A N 1
ATOM 688 C CA . LEU A 1 91 ? 15.884 2.049 -17.011 1.00 92.62 91 LEU A CA 1
ATOM 689 C C . LEU A 1 91 ? 14.555 1.430 -16.560 1.00 92.62 91 LEU A C 1
ATOM 691 O O . LEU A 1 91 ? 13.709 2.144 -16.023 1.00 92.62 91 LEU A O 1
ATOM 695 N N . VAL A 1 92 ? 14.385 0.114 -16.714 1.00 92.69 92 VAL A N 1
ATOM 696 C CA . VAL A 1 92 ? 13.190 -0.606 -16.245 1.00 92.69 92 VAL A CA 1
ATOM 697 C C . VAL A 1 92 ? 13.085 -0.562 -14.721 1.00 92.69 92 VAL A C 1
ATOM 699 O O . VAL A 1 92 ? 12.036 -0.187 -14.199 1.00 92.69 92 VAL A O 1
ATOM 702 N N . ARG A 1 93 ? 14.173 -0.845 -13.993 1.00 94.12 93 ARG A N 1
ATOM 703 C CA . ARG A 1 93 ? 14.205 -0.777 -12.520 1.00 94.12 93 ARG A CA 1
ATOM 704 C C . ARG A 1 93 ? 13.846 0.626 -12.013 1.00 94.12 93 ARG A C 1
ATOM 706 O O . ARG A 1 93 ? 13.083 0.744 -11.057 1.00 94.12 93 ARG A O 1
ATOM 713 N N . LYS A 1 94 ? 14.304 1.692 -12.692 1.00 92.56 94 LYS A N 1
ATOM 714 C CA . LYS A 1 94 ? 13.919 3.086 -12.383 1.00 92.56 94 LYS A CA 1
ATOM 715 C C . LYS A 1 94 ? 12.403 3.296 -12.486 1.00 92.56 94 LYS A C 1
ATOM 717 O O . LYS A 1 94 ? 11.843 3.998 -11.649 1.00 92.56 94 LYS A O 1
ATOM 722 N N . GLN A 1 95 ? 11.737 2.685 -13.470 1.00 93.50 95 GLN A N 1
ATOM 723 C CA . GLN A 1 95 ? 10.278 2.767 -13.600 1.00 93.50 95 GLN A CA 1
ATOM 724 C C . GLN A 1 95 ? 9.550 1.929 -12.543 1.00 93.50 95 GLN A C 1
ATOM 726 O O . GLN A 1 95 ? 8.620 2.435 -11.921 1.00 93.50 95 GLN A O 1
ATOM 731 N N . ILE A 1 96 ? 10.001 0.698 -12.273 1.00 94.81 96 ILE A N 1
ATOM 732 C CA . ILE A 1 96 ? 9.409 -0.175 -11.241 1.00 94.81 96 ILE A CA 1
ATOM 733 C C . ILE A 1 96 ? 9.476 0.489 -9.855 1.00 94.81 96 ILE A C 1
ATOM 735 O O . ILE A 1 96 ? 8.506 0.462 -9.100 1.00 94.81 96 ILE A O 1
ATOM 739 N N . HIS A 1 97 ? 10.573 1.178 -9.533 1.00 95.00 97 HIS A N 1
ATOM 740 C CA . HIS A 1 97 ? 10.706 1.874 -8.252 1.00 95.00 97 HIS A CA 1
ATOM 741 C C . HIS A 1 97 ? 9.610 2.931 -8.010 1.00 95.00 97 HIS A C 1
ATOM 743 O O . HIS A 1 97 ? 9.229 3.191 -6.867 1.00 95.00 97 HIS A O 1
ATOM 749 N N . ARG A 1 98 ? 9.052 3.528 -9.073 1.00 94.69 98 ARG A N 1
ATOM 750 C CA . ARG A 1 98 ? 8.007 4.560 -8.958 1.00 94.69 98 ARG A CA 1
ATOM 751 C C . ARG A 1 98 ? 6.710 4.029 -8.356 1.00 94.69 98 ARG A C 1
ATOM 753 O O . ARG A 1 98 ? 5.966 4.824 -7.791 1.00 94.69 98 ARG A O 1
ATOM 760 N N . PHE A 1 99 ? 6.454 2.721 -8.434 1.00 95.50 99 PHE A N 1
ATOM 761 C CA . PHE A 1 99 ? 5.272 2.086 -7.846 1.00 95.50 99 PHE A CA 1
ATOM 762 C C . PHE A 1 99 ? 5.292 2.097 -6.313 1.00 95.50 99 PHE A C 1
ATOM 764 O O . PHE A 1 99 ? 4.241 1.957 -5.685 1.00 95.50 99 PHE A O 1
ATOM 771 N N . LEU A 1 100 ? 6.454 2.309 -5.687 1.00 96.62 100 LEU A N 1
ATOM 772 C CA . LEU A 1 100 ? 6.582 2.299 -4.233 1.00 96.62 100 LEU A CA 1
ATOM 773 C C . LEU A 1 100 ? 5.739 3.395 -3.572 1.00 96.62 100 LEU A C 1
ATOM 775 O O . LEU A 1 100 ? 4.950 3.114 -2.675 1.00 96.62 100 LEU A O 1
ATOM 779 N N . ARG A 1 101 ? 5.861 4.641 -4.039 1.00 95.75 101 ARG A N 1
ATOM 780 C CA . ARG A 1 101 ? 5.136 5.785 -3.467 1.00 95.75 101 ARG A CA 1
ATOM 781 C C . ARG A 1 101 ? 3.605 5.607 -3.482 1.00 95.75 101 ARG A C 1
ATOM 783 O O . ARG A 1 101 ? 3.023 5.737 -2.405 1.00 95.75 101 ARG A O 1
ATOM 790 N N . PRO A 1 102 ? 2.941 5.314 -4.620 1.00 96.75 102 PRO A N 1
ATOM 791 C CA . PRO A 1 102 ? 1.492 5.103 -4.635 1.00 96.75 102 PRO A CA 1
ATOM 792 C C . PRO A 1 102 ? 1.079 3.871 -3.815 1.00 96.75 102 PRO A C 1
ATOM 794 O O . PRO A 1 102 ? 0.034 3.886 -3.169 1.00 96.75 102 PRO A O 1
ATOM 797 N N . SER A 1 103 ? 1.918 2.829 -3.747 1.00 97.75 103 SER A N 1
ATOM 798 C CA . SER A 1 103 ? 1.637 1.645 -2.919 1.00 97.75 103 SER A CA 1
ATOM 799 C C . SER A 1 103 ? 1.666 1.964 -1.420 1.00 97.75 103 SER A C 1
ATOM 801 O O . SER A 1 103 ? 0.787 1.529 -0.680 1.00 97.75 103 SER A O 1
ATOM 803 N N . LEU A 1 104 ? 2.626 2.774 -0.962 1.00 98.00 104 LEU A N 1
ATOM 804 C CA . LEU A 1 104 ? 2.679 3.241 0.428 1.00 98.00 104 LEU A CA 1
ATOM 805 C C . LEU A 1 104 ? 1.506 4.170 0.760 1.00 98.00 104 LEU A C 1
ATOM 807 O O . LEU A 1 104 ? 0.877 4.007 1.804 1.00 98.00 104 LEU A O 1
ATOM 811 N N . ALA A 1 105 ? 1.152 5.074 -0.158 1.00 97.62 105 ALA A N 1
ATOM 812 C CA . ALA A 1 105 ? -0.035 5.911 -0.009 1.00 97.62 105 ALA A CA 1
ATOM 813 C C . ALA A 1 105 ? -1.312 5.058 0.112 1.00 97.62 105 ALA A C 1
ATOM 815 O O . ALA A 1 105 ? -2.190 5.369 0.915 1.00 97.62 105 ALA A O 1
ATOM 816 N N . CYS A 1 106 ? -1.408 3.947 -0.627 1.00 97.94 106 CYS A N 1
ATOM 817 C CA . CYS A 1 106 ? -2.504 2.989 -0.483 1.00 97.94 106 CYS A CA 1
ATOM 818 C C . CYS A 1 106 ? -2.581 2.391 0.928 1.00 97.94 106 CYS A C 1
ATOM 820 O O . CYS A 1 106 ? -3.670 2.323 1.499 1.00 97.94 106 CYS A O 1
ATOM 822 N N . VAL A 1 107 ? -1.445 2.005 1.517 1.00 98.19 107 VAL A N 1
ATOM 823 C CA . VAL A 1 107 ? -1.391 1.496 2.899 1.00 98.19 107 VAL A CA 1
ATOM 824 C C . VAL A 1 107 ? -1.865 2.553 3.899 1.00 98.19 107 VAL A C 1
ATOM 826 O O . VAL A 1 107 ? -2.632 2.229 4.806 1.00 98.19 107 VAL A O 1
ATOM 829 N N . ASP A 1 108 ? -1.454 3.811 3.726 1.00 97.75 108 ASP A N 1
ATOM 830 C CA . ASP A 1 108 ? -1.891 4.918 4.583 1.00 97.75 108 ASP A CA 1
ATOM 831 C C . ASP A 1 108 ? -3.410 5.112 4.526 1.00 97.75 108 ASP A C 1
ATOM 833 O O . ASP A 1 108 ? -4.066 5.147 5.564 1.00 97.75 108 ASP A O 1
ATOM 837 N N . MET A 1 109 ? -3.984 5.138 3.323 1.00 97.44 109 MET A N 1
ATOM 838 C CA . MET A 1 109 ? -5.427 5.312 3.137 1.00 97.44 109 MET A CA 1
ATOM 839 C C . MET A 1 109 ? -6.252 4.182 3.759 1.00 97.44 109 MET A C 1
ATOM 841 O O . MET A 1 109 ? -7.313 4.437 4.328 1.00 97.44 109 MET A O 1
ATOM 845 N N . VAL A 1 110 ? -5.783 2.935 3.657 1.00 97.81 110 VAL A N 1
ATOM 846 C CA . VAL A 1 110 ? -6.449 1.788 4.294 1.00 97.81 110 VAL A CA 1
ATOM 847 C C . VAL A 1 110 ? -6.333 1.875 5.817 1.00 97.81 110 VAL A C 1
ATOM 849 O O . VAL A 1 110 ? -7.312 1.629 6.517 1.00 97.81 110 VAL A O 1
ATOM 852 N N . TYR A 1 111 ? -5.169 2.260 6.344 1.00 97.38 111 TYR A N 1
ATOM 853 C CA . TYR A 1 111 ? -4.974 2.461 7.781 1.00 97.38 111 TYR A CA 1
ATOM 854 C C . TYR A 1 111 ? -5.909 3.541 8.350 1.00 97.38 111 TYR A C 1
ATOM 856 O O . TYR A 1 111 ? -6.492 3.348 9.422 1.00 97.38 111 TYR A O 1
ATOM 864 N N . ASP A 1 112 ? -6.080 4.652 7.632 1.00 95.88 112 ASP A N 1
ATOM 865 C CA . ASP A 1 112 ? -6.978 5.736 8.033 1.00 95.88 112 ASP A CA 1
ATOM 866 C C . ASP A 1 112 ? -8.439 5.261 8.076 1.00 95.88 112 ASP A C 1
ATOM 868 O O . ASP A 1 112 ? -9.165 5.571 9.022 1.00 95.88 112 ASP A O 1
ATOM 872 N N . GLU A 1 113 ? -8.866 4.447 7.105 1.00 94.62 113 GLU A N 1
ATOM 873 C CA . GLU A 1 113 ? -10.219 3.876 7.093 1.00 94.62 113 GLU A CA 1
ATOM 874 C C . GLU A 1 113 ? -10.435 2.869 8.235 1.00 94.62 113 GLU A C 1
ATOM 876 O O . GLU A 1 113 ? -11.457 2.919 8.918 1.00 94.62 113 GLU A O 1
ATOM 881 N N . LEU A 1 114 ? -9.461 1.996 8.511 1.00 95.25 114 LEU A N 1
ATOM 882 C CA . LEU A 1 114 ? -9.526 1.056 9.641 1.00 95.25 114 LEU A CA 1
ATOM 883 C C . LEU A 1 114 ? -9.583 1.774 10.996 1.00 95.25 114 LEU A C 1
ATOM 885 O O . LEU A 1 114 ? -10.249 1.301 11.922 1.00 95.25 114 LEU A O 1
ATOM 889 N N . THR A 1 115 ? -8.902 2.915 11.105 1.00 93.62 115 THR A N 1
ATOM 890 C CA . THR A 1 115 ? -8.936 3.788 12.285 1.00 93.62 115 THR A CA 1
ATOM 891 C C . THR A 1 115 ? -10.315 4.428 12.443 1.00 93.62 115 THR A C 1
ATOM 893 O O . THR A 1 115 ? -10.915 4.341 13.511 1.00 93.62 115 THR A O 1
ATOM 896 N N . ARG A 1 116 ? -10.867 4.984 11.359 1.00 90.38 116 ARG A N 1
ATOM 897 C CA . ARG A 1 116 ? -12.215 5.570 11.335 1.00 90.38 116 ARG A CA 1
ATOM 898 C C . ARG A 1 116 ? -13.297 4.555 11.716 1.00 90.38 116 ARG A C 1
ATOM 900 O O . ARG A 1 116 ? -14.212 4.878 12.471 1.00 90.38 116 ARG A O 1
ATOM 907 N N . LEU A 1 117 ? -13.185 3.317 11.232 1.00 89.50 117 LEU A N 1
ATOM 908 C CA . LEU A 1 117 ? -14.083 2.229 11.623 1.00 89.50 117 LEU A CA 1
ATOM 909 C C . LEU A 1 117 ? -14.027 1.935 13.126 1.00 89.50 117 LEU A C 1
ATOM 911 O O . LEU A 1 117 ? -15.058 1.633 13.727 1.00 89.50 117 LEU A O 1
ATOM 915 N N . ALA A 1 118 ? -12.838 2.004 13.731 1.00 89.44 118 ALA A N 1
ATOM 916 C CA . ALA A 1 118 ? -12.665 1.689 15.146 1.00 89.44 118 ALA A CA 1
ATOM 917 C C . ALA A 1 118 ? -13.447 2.684 16.007 1.00 89.44 118 ALA A C 1
ATOM 919 O O . ALA A 1 118 ? -14.173 2.266 16.905 1.00 89.44 118 ALA A O 1
ATOM 920 N N . GLU A 1 119 ? -13.386 3.969 15.651 1.00 85.50 119 GLU A N 1
ATOM 921 C CA . GLU A 1 119 ? -14.142 5.045 16.297 1.00 85.50 119 GLU A CA 1
ATOM 922 C C . GLU A 1 119 ? -15.659 4.900 16.091 1.00 85.50 119 GLU A C 1
ATOM 924 O O . GLU A 1 119 ? -16.440 5.151 17.009 1.00 85.50 119 GLU A O 1
ATOM 929 N N . PHE A 1 120 ? -16.099 4.455 14.908 1.00 82.69 120 PHE A N 1
ATOM 930 C CA . PHE A 1 120 ? -17.521 4.268 14.602 1.00 82.69 120 PHE A CA 1
ATOM 931 C C . PHE A 1 120 ? -18.170 3.156 15.445 1.00 82.69 120 PHE A C 1
ATOM 933 O O . PHE A 1 120 ? -19.278 3.316 15.962 1.00 82.69 120 PHE A O 1
ATOM 940 N N . VAL A 1 121 ? -17.475 2.029 15.621 1.00 80.88 121 VAL A N 1
ATOM 941 C CA . VAL A 1 121 ? -18.001 0.846 16.330 1.00 80.88 121 VAL A CA 1
ATOM 942 C C . VAL A 1 121 ? -18.107 1.067 17.848 1.00 80.88 121 VAL A C 1
ATOM 944 O O . VAL A 1 121 ? -18.877 0.391 18.532 1.00 80.88 121 VAL A O 1
ATOM 947 N N . GLU A 1 122 ? -17.408 2.061 18.400 1.00 68.94 122 GLU A N 1
ATOM 948 C CA . GLU A 1 122 ? -17.424 2.383 19.834 1.00 68.94 122 GLU A CA 1
ATOM 949 C C . GLU A 1 122 ? -18.779 2.897 20.373 1.00 68.94 122 GLU A C 1
ATOM 951 O O . GLU A 1 122 ? -18.964 2.969 21.594 1.00 68.94 122 GLU A O 1
ATOM 956 N N . GLY A 1 123 ? -19.733 3.244 19.499 1.00 62.72 123 GLY A N 1
ATOM 957 C CA . GLY A 1 123 ? -20.926 4.026 19.845 1.00 62.72 123 GLY A CA 1
ATOM 958 C C . GLY A 1 123 ? -22.009 3.344 20.698 1.00 62.72 123 GLY A C 1
ATOM 959 O O . GLY A 1 123 ? -22.622 4.02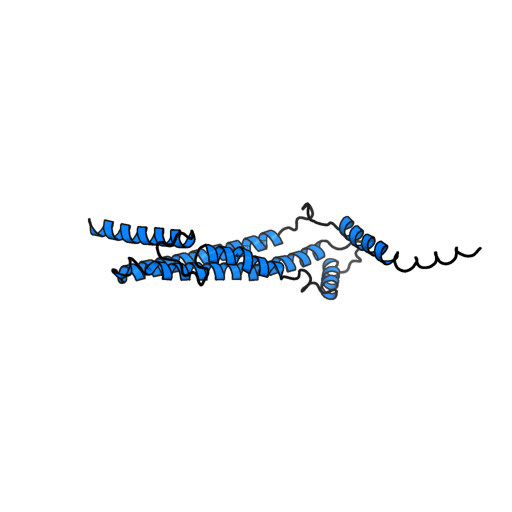2 21.521 1.00 62.72 123 GLY A O 1
ATOM 960 N N . ASN A 1 124 ? -22.267 2.037 20.553 1.00 62.44 124 ASN A N 1
ATOM 961 C CA . ASN A 1 124 ? -23.560 1.479 21.004 1.00 62.44 124 ASN A CA 1
ATOM 962 C C . ASN A 1 124 ? -23.568 0.755 22.366 1.00 62.44 124 ASN A C 1
ATOM 964 O O . ASN A 1 124 ? -24.525 0.904 23.122 1.00 62.44 124 ASN A O 1
ATOM 968 N N . GLU A 1 125 ? -22.523 0.007 22.729 1.00 66.19 125 GLU A N 1
ATOM 969 C CA . GLU A 1 125 ? -22.535 -0.856 23.936 1.00 66.19 125 GLU A CA 1
ATOM 970 C C . GLU A 1 125 ? -21.503 -0.412 24.992 1.00 66.19 125 GLU A C 1
ATOM 972 O O . GLU A 1 125 ? -21.790 -0.333 26.192 1.00 66.19 125 GLU A O 1
ATOM 977 N N . LEU A 1 126 ? -20.309 -0.010 24.542 1.00 75.69 126 LEU A N 1
ATOM 978 C CA . LEU A 1 126 ? -19.186 0.382 25.402 1.00 75.69 126 LEU A CA 1
ATOM 979 C C . LEU A 1 126 ? -19.359 1.762 26.055 1.00 75.69 126 LEU A C 1
ATOM 981 O O . LEU A 1 126 ? -18.634 2.093 26.997 1.00 75.69 126 LEU A O 1
ATOM 985 N N . ALA A 1 127 ? -20.335 2.560 25.612 1.00 75.88 127 ALA A N 1
ATOM 986 C CA . ALA A 1 127 ? -20.626 3.882 26.168 1.00 75.88 127 ALA A CA 1
ATOM 987 C C . ALA A 1 127 ? -20.921 3.845 27.681 1.00 75.88 127 ALA A C 1
ATOM 989 O O . ALA A 1 127 ? -20.575 4.781 28.403 1.00 75.88 127 ALA A O 1
ATOM 990 N N . ARG A 1 128 ? -21.491 2.738 28.181 1.00 83.75 128 ARG A N 1
ATOM 991 C CA . ARG A 1 128 ? -21.793 2.531 29.610 1.00 83.75 128 ARG A CA 1
ATOM 992 C C . ARG A 1 128 ? -20.545 2.293 30.471 1.00 83.75 128 ARG A C 1
ATOM 994 O O . ARG A 1 128 ? -20.605 2.457 31.687 1.00 83.75 128 ARG A O 1
ATOM 1001 N N . PHE A 1 129 ? -19.410 1.941 29.861 1.00 87.31 129 PHE A N 1
ATOM 1002 C CA . PHE A 1 129 ? -18.163 1.597 30.547 1.00 87.31 129 PHE A CA 1
ATOM 1003 C C . PHE A 1 129 ? -16.988 2.450 30.028 1.00 87.31 129 PHE A C 1
ATOM 1005 O O . PHE A 1 129 ? -16.115 1.946 29.322 1.00 87.31 129 PHE A O 1
ATOM 1012 N N . PRO A 1 130 ? -16.886 3.739 30.404 1.00 87.75 130 PRO A N 1
ATOM 1013 C CA . PRO A 1 130 ? -15.943 4.684 29.792 1.00 87.75 130 PRO A CA 1
ATOM 1014 C C . PRO A 1 130 ? -14.464 4.303 29.953 1.00 87.75 130 PRO A C 1
ATOM 1016 O O . PRO A 1 130 ? -13.660 4.575 29.063 1.00 87.75 130 PRO A O 1
ATOM 1019 N N . LYS A 1 131 ? -14.091 3.652 31.066 1.00 90.69 131 LYS A N 1
ATOM 1020 C CA . LYS A 1 131 ? -12.723 3.140 31.269 1.00 90.69 131 LYS A CA 1
ATOM 1021 C C . LYS A 1 131 ? -12.405 1.975 30.329 1.00 90.69 131 LYS A C 1
ATOM 1023 O O . LYS A 1 131 ? -11.326 1.947 29.750 1.00 90.69 131 LYS A O 1
ATOM 1028 N N . LEU A 1 132 ? -13.351 1.046 30.167 1.00 88.44 132 LEU A N 1
ATOM 1029 C CA . LEU A 1 132 ? -13.208 -0.095 29.262 1.00 88.44 132 LEU A CA 1
ATOM 1030 C C . LEU A 1 132 ? -13.158 0.375 27.808 1.00 88.44 132 LEU A C 1
ATOM 1032 O O . LEU A 1 132 ? -12.278 -0.050 27.073 1.00 88.44 132 LEU A O 1
ATOM 1036 N N . ARG A 1 133 ? -14.042 1.304 27.425 1.00 87.94 133 ARG A N 1
ATOM 1037 C CA . ARG A 1 133 ? -14.069 1.901 26.085 1.00 87.94 133 ARG A CA 1
ATOM 1038 C C . ARG A 1 133 ? -12.707 2.466 25.685 1.00 87.94 133 ARG A C 1
ATOM 1040 O O . ARG A 1 133 ? -12.189 2.094 24.643 1.00 87.94 133 ARG A O 1
ATOM 1047 N N . ARG A 1 134 ? -12.105 3.309 26.536 1.00 89.25 134 ARG A N 1
ATOM 1048 C CA . ARG A 1 134 ? -10.766 3.872 26.282 1.00 89.25 134 ARG A CA 1
ATOM 1049 C C . ARG A 1 134 ? -9.715 2.777 26.116 1.00 89.25 134 ARG A C 1
ATOM 1051 O O . ARG A 1 134 ? -8.982 2.795 25.143 1.00 89.25 134 ARG A O 1
ATOM 1058 N N . ALA A 1 135 ? -9.697 1.795 27.017 1.00 91.75 135 ALA A N 1
ATOM 1059 C CA . ALA A 1 135 ? -8.733 0.701 26.946 1.00 91.75 135 ALA A CA 1
ATOM 1060 C C . ALA A 1 135 ? -8.864 -0.134 25.656 1.00 91.75 135 ALA A C 1
ATOM 1062 O O . ALA A 1 135 ? -7.852 -0.540 25.092 1.00 91.75 135 ALA A O 1
ATOM 1063 N N . VAL A 1 136 ? -10.091 -0.378 25.181 1.00 91.50 136 VAL A N 1
ATOM 1064 C CA . VAL A 1 136 ? -10.355 -1.095 23.921 1.00 91.50 136 VAL A CA 1
ATOM 1065 C C . VAL A 1 136 ? -9.933 -0.264 22.708 1.00 91.50 136 VAL A C 1
ATOM 1067 O O . VAL A 1 136 ? -9.267 -0.795 21.820 1.00 91.50 136 VAL A O 1
ATOM 1070 N N . SER A 1 137 ? -10.261 1.029 22.694 1.00 90.31 137 SER A N 1
ATOM 1071 C CA . SER A 1 137 ? -9.851 1.965 21.641 1.00 90.31 137 SER A CA 1
ATOM 1072 C C . SER A 1 137 ? -8.326 2.037 21.531 1.00 90.31 137 SER A C 1
ATOM 1074 O O . SER A 1 137 ? -7.751 1.744 20.483 1.00 90.31 137 SER A O 1
ATOM 1076 N N . ASP A 1 138 ? -7.651 2.284 22.658 1.00 93.19 138 ASP A N 1
ATOM 1077 C CA . ASP A 1 138 ? -6.192 2.369 22.734 1.00 93.19 138 ASP A CA 1
ATOM 1078 C C . ASP A 1 138 ? -5.528 1.064 22.275 1.00 93.19 138 ASP A C 1
ATOM 1080 O O . ASP A 1 138 ? -4.546 1.093 21.529 1.00 93.19 138 ASP A O 1
ATOM 1084 N N . ALA A 1 139 ? -6.068 -0.091 22.684 1.00 95.06 139 ALA A N 1
ATOM 1085 C CA . ALA A 1 139 ? -5.571 -1.396 22.259 1.00 95.06 139 ALA A CA 1
ATOM 1086 C C . ALA A 1 139 ? -5.741 -1.619 20.748 1.00 95.06 139 ALA A C 1
ATOM 1088 O O . ALA A 1 139 ? -4.821 -2.119 20.098 1.00 95.06 139 ALA A O 1
ATOM 1089 N N . THR A 1 140 ? -6.878 -1.212 20.182 1.00 94.31 140 THR A N 1
ATOM 1090 C CA . THR A 1 140 ? -7.175 -1.351 18.749 1.00 94.31 140 THR A CA 1
ATOM 1091 C C . THR A 1 140 ? -6.270 -0.451 17.913 1.00 94.31 140 THR A C 1
ATOM 1093 O O . THR A 1 140 ? -5.597 -0.929 17.001 1.00 94.31 140 THR A O 1
ATOM 1096 N N . LEU A 1 141 ? -6.152 0.831 18.269 1.00 94.44 141 LEU A N 1
ATOM 1097 C CA . LEU A 1 141 ? -5.271 1.779 17.579 1.00 94.44 141 LEU A CA 1
ATOM 1098 C C . LEU A 1 141 ? -3.798 1.378 17.685 1.00 94.44 141 LEU A C 1
ATOM 1100 O O . LEU A 1 141 ? -3.034 1.512 16.725 1.00 94.44 141 LEU A O 1
ATOM 1104 N N . LYS A 1 142 ? -3.384 0.856 18.845 1.00 96.81 142 LYS A N 1
ATOM 1105 C CA . LYS A 1 142 ? -2.042 0.304 19.027 1.00 96.81 142 LYS A CA 1
ATOM 1106 C C . LYS A 1 142 ? -1.802 -0.881 18.093 1.00 96.81 142 LYS A C 1
ATOM 1108 O O . LYS A 1 142 ? -0.787 -0.885 17.400 1.00 96.81 142 LYS A O 1
ATOM 1113 N N . LEU A 1 143 ? -2.737 -1.831 18.024 1.00 96.88 143 LEU A N 1
ATOM 1114 C CA . LEU A 1 143 ? -2.643 -2.983 17.128 1.00 96.88 143 LEU A CA 1
ATOM 1115 C C . LEU A 1 143 ? -2.540 -2.545 15.661 1.00 96.88 143 LEU A C 1
ATOM 1117 O O . LEU A 1 143 ? -1.653 -3.013 14.950 1.00 96.88 143 LEU A O 1
ATOM 1121 N N . LEU A 1 144 ? -3.397 -1.625 15.210 1.00 96.75 144 LEU A N 1
ATOM 1122 C CA . LEU A 1 144 ? -3.357 -1.112 13.837 1.00 96.75 144 LEU A CA 1
ATOM 1123 C C . LEU A 1 144 ? -1.993 -0.488 13.516 1.00 96.75 144 LEU A C 1
ATOM 1125 O O . LEU A 1 144 ? -1.406 -0.774 12.471 1.00 96.75 144 LEU A O 1
ATOM 1129 N N . ARG A 1 145 ? -1.441 0.316 14.432 1.00 96.44 145 ARG A N 1
ATOM 1130 C CA . ARG A 1 145 ? -0.123 0.943 14.259 1.00 96.4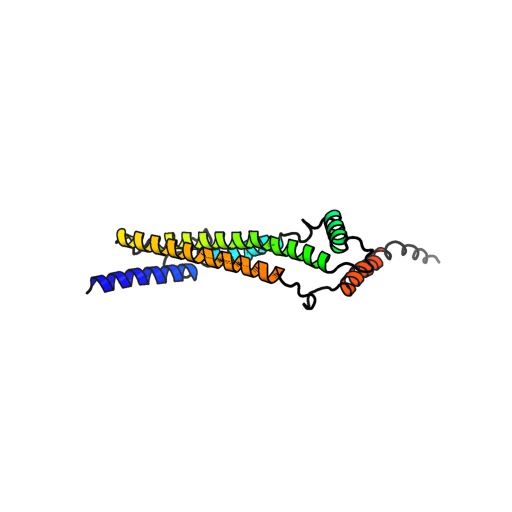4 145 ARG A CA 1
ATOM 1131 C C . ARG A 1 145 ? 1.004 -0.089 14.196 1.00 96.44 145 ARG A C 1
ATOM 1133 O O . ARG A 1 145 ? 1.885 0.020 13.346 1.00 96.44 145 ARG A O 1
ATOM 1140 N N . GLU A 1 146 ? 0.965 -1.098 15.063 1.00 97.62 146 GLU A N 1
ATOM 1141 C CA . GLU A 1 146 ? 1.941 -2.194 15.080 1.00 97.62 146 GLU A CA 1
ATOM 1142 C C . GLU A 1 146 ? 1.882 -3.045 13.807 1.00 97.62 146 GLU A C 1
ATOM 1144 O O . GLU A 1 146 ? 2.920 -3.513 13.346 1.00 97.62 146 GLU A O 1
ATOM 1149 N N . ARG A 1 147 ? 0.697 -3.216 13.203 1.00 97.81 147 ARG A N 1
ATOM 1150 C CA . ARG A 1 147 ? 0.513 -3.959 11.943 1.00 97.81 147 ARG A CA 1
ATOM 1151 C C . ARG A 1 147 ? 0.820 -3.142 10.691 1.00 97.81 147 ARG A C 1
ATOM 1153 O O . ARG A 1 147 ? 1.208 -3.720 9.675 1.00 97.81 147 ARG A O 1
ATOM 1160 N N . LYS A 1 148 ? 0.735 -1.813 10.757 1.00 97.19 148 LYS A N 1
ATOM 1161 C CA . LYS A 1 148 ? 1.107 -0.934 9.641 1.00 97.19 148 LYS A CA 1
ATOM 1162 C C . LYS A 1 148 ? 2.579 -1.094 9.252 1.00 97.19 148 LYS A C 1
ATOM 1164 O O . LYS A 1 148 ? 2.886 -1.223 8.072 1.00 97.19 148 LYS A O 1
ATOM 1169 N N . LYS A 1 149 ? 3.483 -1.148 10.236 1.00 96.19 149 LYS A N 1
ATOM 1170 C CA . LYS A 1 149 ? 4.932 -1.272 10.002 1.00 96.19 149 LYS A CA 1
ATOM 1171 C C . LYS A 1 149 ? 5.328 -2.508 9.163 1.00 96.19 149 LYS A C 1
ATOM 1173 O O . LYS A 1 149 ? 5.919 -2.303 8.107 1.00 96.19 149 LYS A O 1
ATOM 1178 N N . PRO A 1 150 ? 4.986 -3.755 9.545 1.00 98.19 150 PRO A N 1
ATOM 1179 C CA . PRO A 1 150 ? 5.330 -4.930 8.740 1.00 98.19 150 PRO A CA 1
ATOM 1180 C C . PRO A 1 150 ? 4.634 -4.931 7.372 1.00 98.19 150 PRO A C 1
ATOM 1182 O O . PRO A 1 150 ? 5.159 -5.491 6.417 1.00 98.19 150 PRO A O 1
ATOM 1185 N N . THR A 1 151 ? 3.475 -4.275 7.243 1.00 98.31 151 THR A N 1
ATOM 1186 C CA . THR A 1 151 ? 2.799 -4.117 5.945 1.00 98.31 151 THR A CA 1
ATOM 1187 C C . THR A 1 151 ? 3.602 -3.213 5.009 1.00 98.31 151 THR A C 1
ATOM 1189 O O . THR A 1 151 ? 3.794 -3.552 3.846 1.00 98.31 151 THR A O 1
ATOM 1192 N N . ILE A 1 152 ? 4.126 -2.095 5.520 1.00 98.25 152 ILE A N 1
ATOM 1193 C CA . ILE A 1 152 ? 5.029 -1.210 4.771 1.00 98.25 152 ILE A CA 1
ATOM 1194 C C . ILE A 1 152 ? 6.291 -1.973 4.345 1.00 98.25 152 ILE A C 1
ATOM 1196 O O . ILE A 1 152 ? 6.657 -1.933 3.174 1.00 98.25 152 ILE A O 1
ATOM 1200 N N . GLU A 1 153 ? 6.920 -2.716 5.259 1.00 98.25 153 GLU A N 1
ATOM 1201 C CA . GLU A 1 153 ? 8.107 -3.536 4.960 1.00 98.25 153 GLU A CA 1
ATOM 1202 C C . GLU A 1 153 ? 7.825 -4.591 3.874 1.00 98.25 153 GLU A C 1
ATOM 1204 O O . GLU A 1 153 ? 8.648 -4.802 2.980 1.00 98.25 153 GLU A O 1
ATOM 1209 N N . MET A 1 154 ? 6.637 -5.201 3.888 1.00 98.38 154 MET A N 1
ATOM 1210 C CA . MET A 1 154 ? 6.196 -6.121 2.838 1.00 98.38 154 MET A CA 1
ATOM 1211 C C . MET A 1 154 ? 6.031 -5.417 1.485 1.00 98.38 154 MET A C 1
ATOM 1213 O O . MET A 1 154 ? 6.481 -5.942 0.471 1.00 98.38 154 MET A O 1
ATOM 1217 N N . VAL A 1 155 ? 5.432 -4.221 1.449 1.00 98.38 155 VAL A N 1
ATOM 1218 C CA . VAL A 1 155 ? 5.306 -3.428 0.210 1.00 98.38 155 VAL A CA 1
ATOM 1219 C C . VAL A 1 155 ? 6.679 -3.076 -0.363 1.00 98.38 155 VAL A C 1
ATOM 1221 O O . VAL A 1 155 ? 6.893 -3.233 -1.564 1.00 98.38 155 VAL A O 1
ATOM 1224 N N . HIS A 1 156 ? 7.626 -2.665 0.483 1.00 98.12 156 HIS A N 1
ATOM 1225 C CA . HIS A 1 156 ? 9.015 -2.455 0.069 1.00 98.12 156 HIS A CA 1
ATOM 1226 C C . HIS A 1 156 ? 9.619 -3.724 -0.535 1.00 98.12 156 HIS A C 1
ATOM 1228 O O . HIS A 1 156 ? 10.143 -3.681 -1.647 1.00 98.12 156 HIS A O 1
ATOM 1234 N N . SER A 1 157 ? 9.466 -4.856 0.155 1.00 98.25 157 SER A N 1
ATOM 1235 C CA . SER A 1 157 ? 9.980 -6.149 -0.302 1.00 98.25 157 SER A CA 1
ATOM 1236 C C . SER A 1 157 ? 9.391 -6.553 -1.657 1.00 98.25 157 SER A C 1
ATOM 1238 O O . SER A 1 157 ? 10.118 -7.041 -2.513 1.00 98.25 157 SER A O 1
ATOM 1240 N N . LEU A 1 158 ? 8.093 -6.318 -1.890 1.00 98.25 158 LEU A N 1
ATOM 1241 C CA . LEU A 1 158 ? 7.440 -6.602 -3.173 1.00 98.25 158 LEU A CA 1
ATOM 1242 C C . LEU A 1 158 ? 8.058 -5.793 -4.316 1.00 98.25 158 LEU A C 1
ATOM 1244 O O . LEU A 1 158 ? 8.423 -6.363 -5.339 1.00 98.25 158 LEU A O 1
ATOM 1248 N N . VAL A 1 159 ? 8.248 -4.485 -4.131 1.00 97.38 159 VAL A N 1
ATOM 1249 C CA . VAL A 1 159 ? 8.873 -3.638 -5.160 1.00 97.38 159 VAL A CA 1
ATOM 1250 C C . VAL A 1 159 ? 10.337 -4.030 -5.384 1.00 97.38 159 VAL A C 1
ATOM 1252 O O . VAL A 1 159 ? 10.801 -4.061 -6.522 1.00 97.38 159 VAL A O 1
ATOM 1255 N N . GLU A 1 160 ? 11.074 -4.366 -4.325 1.00 97.00 160 GLU A N 1
ATOM 1256 C CA . GLU A 1 160 ? 12.459 -4.840 -4.427 1.00 97.00 160 GLU A CA 1
ATOM 1257 C C . GLU A 1 160 ? 12.576 -6.178 -5.162 1.00 97.00 160 GLU A C 1
ATOM 1259 O O . GLU A 1 160 ? 13.484 -6.343 -5.979 1.00 97.00 160 GLU A O 1
ATOM 1264 N N . MET A 1 161 ? 11.640 -7.105 -4.940 1.00 97.31 161 MET A N 1
ATOM 1265 C CA . MET A 1 161 ? 11.578 -8.372 -5.670 1.00 97.31 161 MET A CA 1
ATOM 1266 C C . MET A 1 161 ? 11.368 -8.140 -7.167 1.00 97.31 161 MET A C 1
ATOM 1268 O O . MET A 1 161 ? 12.153 -8.661 -7.962 1.00 97.31 161 MET A O 1
ATOM 1272 N N . GLU A 1 162 ? 10.402 -7.302 -7.550 1.00 95.62 162 GLU A N 1
ATOM 1273 C CA . GLU A 1 162 ? 10.156 -6.955 -8.960 1.00 95.62 162 GLU A CA 1
ATOM 1274 C C . GLU A 1 162 ? 11.356 -6.249 -9.601 1.00 95.62 162 GLU A C 1
ATOM 1276 O O . GLU A 1 162 ? 11.678 -6.457 -10.770 1.00 95.62 162 GLU A O 1
ATOM 1281 N N . MET A 1 163 ? 12.077 -5.431 -8.830 1.00 95.38 163 MET A N 1
ATOM 1282 C CA . MET A 1 163 ? 13.306 -4.817 -9.316 1.00 95.38 163 MET A CA 1
ATOM 1283 C C . MET A 1 163 ? 14.456 -5.810 -9.425 1.00 95.38 163 MET A C 1
ATOM 1285 O O . MET A 1 163 ? 15.354 -5.539 -10.210 1.00 95.38 163 MET A O 1
ATOM 1289 N N . SER A 1 164 ? 14.498 -6.898 -8.648 1.00 95.50 164 SER A N 1
ATOM 1290 C CA . SER A 1 164 ? 15.670 -7.781 -8.545 1.00 95.50 164 SER A CA 1
ATOM 1291 C C . SER A 1 164 ? 15.985 -8.515 -9.852 1.00 95.50 164 SER A C 1
ATOM 1293 O O . SER A 1 164 ? 17.162 -8.623 -10.219 1.00 95.50 164 SER A O 1
ATOM 1295 N N . TYR A 1 165 ? 14.948 -8.930 -10.582 1.00 94.44 165 TYR A N 1
ATOM 1296 C CA . TYR A 1 165 ? 15.049 -9.712 -11.808 1.00 94.44 165 TYR A CA 1
ATOM 1297 C C . TYR A 1 165 ? 13.977 -9.304 -12.825 1.00 94.44 165 TYR A C 1
ATOM 1299 O O . TYR A 1 165 ? 12.785 -9.360 -12.542 1.00 94.44 165 TYR A O 1
ATOM 1307 N N . VAL A 1 166 ? 14.405 -8.954 -14.041 1.00 92.81 166 VAL A N 1
ATOM 1308 C CA . VAL A 1 166 ? 13.501 -8.620 -15.150 1.00 92.81 166 VAL A CA 1
ATOM 1309 C C . VAL A 1 166 ? 13.295 -9.859 -16.019 1.00 92.81 166 VAL A C 1
ATOM 1311 O O . VAL A 1 166 ? 14.193 -10.286 -16.744 1.00 92.81 166 VAL A O 1
ATOM 1314 N N . ASN A 1 167 ? 12.095 -10.439 -15.970 1.00 92.38 167 ASN A N 1
ATOM 1315 C CA . ASN A 1 167 ? 11.772 -11.645 -16.728 1.00 92.38 167 ASN A CA 1
ATOM 1316 C C . ASN A 1 167 ? 11.491 -11.344 -18.213 1.00 92.38 167 ASN A C 1
ATOM 1318 O O . ASN A 1 167 ? 10.361 -11.056 -18.609 1.00 92.38 167 ASN A O 1
ATOM 1322 N N . THR A 1 168 ? 12.508 -11.487 -19.060 1.00 90.25 168 THR A N 1
ATOM 1323 C CA . THR A 1 168 ? 12.383 -11.328 -20.520 1.00 90.25 168 THR A CA 1
ATOM 1324 C C . THR A 1 168 ? 11.743 -12.531 -21.229 1.00 90.25 168 THR A C 1
ATOM 1326 O O . THR A 1 168 ? 11.448 -12.446 -22.422 1.00 90.25 168 THR A O 1
ATOM 1329 N N . TYR A 1 169 ? 11.477 -13.634 -20.515 1.00 89.94 169 TYR A N 1
ATOM 1330 C CA . TYR A 1 169 ? 10.746 -14.805 -21.023 1.00 89.94 169 TYR A CA 1
ATOM 1331 C C . TYR A 1 169 ? 9.229 -14.709 -20.820 1.00 89.94 169 TYR A C 1
ATOM 1333 O O . TYR A 1 169 ? 8.499 -15.609 -21.239 1.00 89.94 169 TYR A O 1
ATOM 1341 N N . HIS A 1 170 ? 8.739 -13.646 -20.176 1.00 93.06 170 HIS A N 1
ATOM 1342 C CA . HIS A 1 170 ? 7.312 -13.459 -19.939 1.00 93.06 170 HIS A CA 1
ATOM 1343 C C . HIS A 1 170 ? 6.528 -13.446 -21.271 1.00 93.06 170 HIS A C 1
ATOM 1345 O O . HIS A 1 170 ? 6.970 -12.793 -22.220 1.00 93.06 170 HIS A O 1
ATOM 1351 N N . PRO A 1 171 ? 5.370 -14.129 -21.380 1.00 91.38 171 PRO A N 1
ATOM 1352 C CA . PRO A 1 171 ? 4.619 -14.236 -22.638 1.00 91.38 171 PRO A CA 1
ATOM 1353 C C . PRO A 1 171 ? 4.225 -12.875 -23.230 1.00 91.38 171 PRO A C 1
ATOM 1355 O O . PRO A 1 171 ? 4.259 -12.704 -24.451 1.00 91.38 171 PRO A O 1
ATOM 1358 N N . ASP A 1 172 ? 3.935 -11.899 -22.369 1.00 90.94 172 ASP A N 1
ATOM 1359 C CA . ASP A 1 172 ? 3.568 -10.537 -22.780 1.00 90.94 172 ASP A CA 1
ATOM 1360 C C . ASP A 1 172 ? 4.781 -9.644 -23.088 1.00 90.94 172 ASP A C 1
ATOM 1362 O O . ASP A 1 172 ? 4.627 -8.517 -23.562 1.00 90.94 172 ASP A O 1
ATOM 1366 N N . PHE A 1 173 ? 6.009 -10.120 -22.849 1.00 89.12 173 PHE A N 1
ATOM 1367 C CA . PHE A 1 173 ? 7.207 -9.347 -23.148 1.00 89.12 173 PHE A CA 1
ATOM 1368 C C . PHE A 1 173 ? 7.458 -9.293 -24.660 1.00 89.12 173 PHE A C 1
ATOM 1370 O O . PHE A 1 173 ? 7.802 -10.280 -25.323 1.00 89.12 173 PHE A O 1
ATOM 1377 N N . VAL A 1 174 ? 7.329 -8.095 -25.232 1.00 83.12 174 VAL A N 1
ATOM 1378 C CA . VAL A 1 174 ? 7.656 -7.843 -26.637 1.00 83.12 174 VAL A CA 1
ATOM 1379 C C . VAL A 1 174 ? 9.170 -7.686 -26.775 1.00 83.12 174 VAL A C 1
ATOM 1381 O O . VAL A 1 174 ? 9.718 -6.589 -26.710 1.00 83.1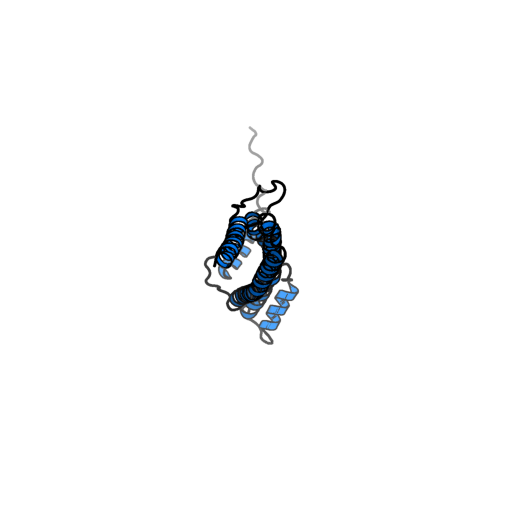2 174 VAL A O 1
ATOM 1384 N N . GLY A 1 175 ? 9.859 -8.807 -26.983 1.00 80.94 175 GLY A N 1
ATOM 1385 C CA . GLY A 1 175 ? 11.307 -8.815 -27.192 1.00 80.94 175 GLY A CA 1
ATOM 1386 C C . GLY A 1 175 ? 11.762 -8.017 -28.423 1.00 80.94 175 GLY A C 1
ATOM 1387 O O . GLY A 1 175 ? 10.988 -7.742 -29.346 1.00 80.94 175 GLY A O 1
ATOM 1388 N N . GLY A 1 176 ? 13.062 -7.707 -28.479 1.00 76.88 176 GLY A N 1
ATOM 1389 C CA . GLY A 1 176 ? 13.643 -6.777 -29.458 1.00 76.88 176 GLY A CA 1
ATOM 1390 C C . GLY A 1 176 ? 13.288 -7.059 -30.923 1.00 76.88 176 GLY A C 1
ATOM 1391 O O . GLY A 1 176 ? 12.968 -6.133 -31.659 1.00 76.88 176 GLY A O 1
ATOM 1392 N N . ARG A 1 177 ? 13.245 -8.330 -31.354 1.00 76.44 177 ARG A N 1
ATOM 1393 C CA . ARG A 1 177 ? 12.866 -8.683 -32.740 1.00 76.44 177 ARG A CA 1
ATOM 1394 C C . ARG A 1 177 ? 11.415 -8.317 -33.071 1.00 76.44 177 ARG A C 1
ATOM 1396 O O . ARG A 1 177 ? 11.157 -7.794 -34.152 1.00 76.44 177 ARG A O 1
ATOM 1403 N N . LYS A 1 178 ? 10.479 -8.574 -32.150 1.00 80.00 178 LYS A N 1
ATOM 1404 C CA . LYS A 1 178 ? 9.058 -8.235 -32.327 1.00 80.00 178 LYS A CA 1
ATOM 1405 C C . LYS A 1 178 ? 8.847 -6.720 -32.259 1.00 80.00 178 LYS A C 1
ATOM 1407 O O . LYS A 1 178 ? 8.113 -6.186 -33.082 1.00 80.00 178 LYS A O 1
ATOM 1412 N N . ALA A 1 179 ? 9.539 -6.033 -31.347 1.00 81.88 179 ALA A N 1
ATOM 1413 C CA . ALA A 1 179 ? 9.477 -4.576 -31.213 1.00 81.88 179 ALA A CA 1
ATOM 1414 C C . ALA A 1 179 ? 9.989 -3.861 -32.477 1.00 81.88 179 ALA A C 1
ATOM 1416 O O . ALA A 1 179 ? 9.311 -2.997 -33.027 1.00 81.88 179 ALA A O 1
ATOM 1417 N N . ILE A 1 180 ? 11.145 -4.288 -32.994 1.00 79.69 180 ILE A N 1
ATOM 1418 C CA . ILE A 1 180 ? 11.704 -3.815 -34.268 1.00 79.69 180 ILE A CA 1
ATOM 1419 C C . ILE A 1 180 ? 10.711 -4.080 -35.407 1.00 79.69 180 ILE A C 1
ATOM 1421 O O . ILE A 1 180 ? 10.385 -3.167 -36.162 1.00 79.69 180 ILE A O 1
ATOM 1425 N N . GLY A 1 181 ? 10.162 -5.295 -35.498 1.00 80.25 181 GLY A N 1
ATOM 1426 C CA . GLY A 1 181 ? 9.145 -5.635 -36.495 1.00 80.25 181 GLY A CA 1
ATOM 1427 C C . GLY A 1 181 ? 7.904 -4.735 -36.441 1.00 80.25 181 GLY A C 1
ATOM 1428 O O . GLY A 1 181 ? 7.412 -4.323 -37.488 1.00 80.25 181 GLY A O 1
ATOM 1429 N N . ALA A 1 182 ? 7.433 -4.369 -35.246 1.00 78.88 182 ALA A N 1
ATOM 1430 C CA . ALA A 1 182 ? 6.300 -3.462 -35.071 1.00 78.88 182 ALA A CA 1
ATOM 1431 C C . ALA A 1 182 ? 6.612 -2.032 -35.551 1.00 78.88 182 ALA A C 1
ATOM 1433 O O . ALA A 1 182 ? 5.809 -1.441 -36.272 1.00 78.88 182 ALA A O 1
ATOM 1434 N N . ILE A 1 183 ? 7.797 -1.501 -35.223 1.00 75.94 183 ILE A N 1
ATOM 1435 C CA . ILE A 1 183 ? 8.236 -0.154 -35.632 1.00 75.94 183 ILE A CA 1
ATOM 1436 C C . ILE A 1 183 ? 8.407 -0.074 -37.158 1.00 75.94 183 ILE A C 1
ATOM 1438 O O . ILE A 1 183 ? 7.879 0.832 -37.806 1.00 75.94 183 ILE A O 1
ATOM 1442 N N . PHE A 1 184 ? 9.104 -1.043 -37.757 1.00 71.38 184 PHE A N 1
ATOM 1443 C CA . PHE A 1 184 ? 9.334 -1.065 -39.206 1.00 71.38 184 PHE A CA 1
ATOM 1444 C C . PHE A 1 184 ? 8.083 -1.468 -40.004 1.00 71.38 184 PHE A C 1
ATOM 1446 O O . PHE A 1 184 ? 7.913 -1.026 -41.141 1.00 71.38 184 PHE A O 1
ATOM 1453 N N . GLY A 1 185 ? 7.170 -2.244 -39.410 1.00 59.19 185 GLY A N 1
ATOM 1454 C CA . GLY A 1 185 ? 5.851 -2.540 -39.974 1.00 59.19 185 GLY A CA 1
ATOM 1455 C C . GLY A 1 185 ? 4.952 -1.303 -40.060 1.00 59.19 185 GLY A C 1
ATOM 1456 O O . GLY A 1 185 ? 4.263 -1.121 -41.062 1.00 59.19 185 GLY A O 1
ATOM 1457 N N . PHE A 1 186 ? 5.025 -0.403 -39.072 1.00 51.94 186 PHE A N 1
ATOM 1458 C CA . PHE A 1 186 ? 4.277 0.861 -39.060 1.00 51.94 186 PHE A CA 1
ATOM 1459 C C . PHE A 1 186 ? 4.708 1.831 -40.173 1.00 51.94 186 PHE A C 1
ATOM 1461 O O . PHE A 1 186 ? 3.881 2.554 -40.732 1.00 51.94 186 PHE A O 1
ATOM 1468 N N . HIS A 1 187 ? 5.988 1.817 -40.559 1.00 47.03 187 HIS A N 1
ATOM 1469 C CA . HIS A 1 187 ? 6.501 2.688 -41.621 1.00 47.03 187 HIS A CA 1
ATOM 1470 C C . HIS A 1 187 ? 6.031 2.305 -43.035 1.00 47.03 187 HIS A C 1
ATOM 1472 O O . HIS A 1 187 ? 6.024 3.161 -43.922 1.00 47.03 187 HIS A O 1
ATOM 1478 N N . ARG A 1 188 ? 5.581 1.062 -43.267 1.00 41.25 188 ARG A N 1
ATOM 1479 C CA . ARG A 1 188 ? 5.020 0.663 -44.571 1.00 41.25 188 ARG A CA 1
ATOM 1480 C C . ARG A 1 18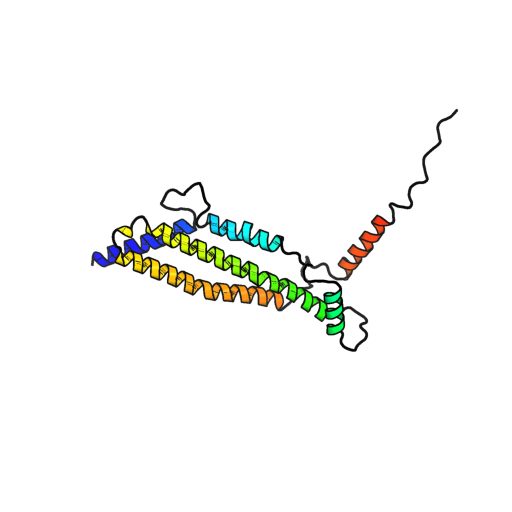8 ? 3.622 1.233 -44.816 1.00 41.25 188 ARG A C 1
ATOM 1482 O O . ARG A 1 188 ? 3.279 1.504 -45.962 1.00 41.25 188 ARG A O 1
ATOM 1489 N N . THR A 1 189 ? 2.831 1.469 -43.772 1.00 41.31 189 THR A N 1
ATOM 1490 C CA . THR A 1 189 ? 1.441 1.936 -43.910 1.00 41.31 189 THR A CA 1
ATOM 1491 C C . THR A 1 189 ? 1.342 3.434 -44.212 1.00 41.31 189 THR A C 1
ATOM 1493 O O . THR A 1 189 ? 0.382 3.869 -44.845 1.00 41.31 189 THR A O 1
ATOM 1496 N N . VAL A 1 190 ? 2.343 4.230 -43.820 1.00 45.41 190 VAL A N 1
ATOM 1497 C CA . VAL A 1 190 ? 2.381 5.676 -44.115 1.00 45.41 190 VAL A CA 1
ATOM 1498 C C . VAL A 1 190 ? 2.858 5.949 -45.550 1.00 45.41 190 VAL A C 1
ATOM 1500 O O . VAL A 1 190 ? 2.344 6.855 -46.200 1.00 45.41 190 VAL A O 1
ATOM 1503 N N . ALA A 1 191 ? 3.758 5.124 -46.097 1.00 40.72 191 ALA A N 1
ATOM 1504 C CA . ALA A 1 191 ? 4.303 5.317 -47.446 1.00 40.72 191 ALA A CA 1
ATOM 1505 C C . ALA A 1 191 ? 3.319 4.992 -48.594 1.00 40.72 191 ALA A C 1
ATOM 1507 O O . ALA A 1 191 ? 3.539 5.420 -49.724 1.00 40.72 191 ALA A O 1
ATOM 1508 N N . VAL A 1 192 ? 2.221 4.270 -48.334 1.00 42.88 192 VAL A N 1
ATOM 1509 C CA . VAL A 1 192 ? 1.237 3.905 -49.378 1.00 42.88 192 VAL A CA 1
ATOM 1510 C C . VA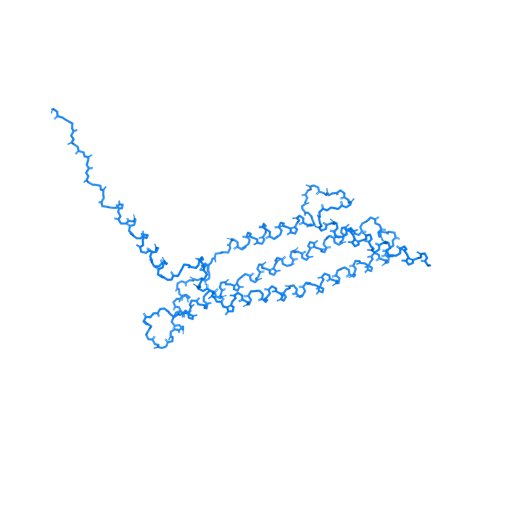L A 1 192 ? 0.180 4.999 -49.607 1.00 42.88 192 VAL A C 1
ATOM 1512 O O . VAL A 1 192 ? -0.498 4.989 -50.631 1.00 42.88 192 VAL A O 1
ATOM 1515 N N . ARG A 1 193 ? 0.053 6.001 -48.723 1.00 40.09 193 ARG A N 1
ATOM 1516 C CA . ARG A 1 193 ? -0.965 7.062 -48.881 1.00 40.09 193 ARG A CA 1
ATOM 1517 C C . ARG A 1 193 ? -0.570 8.223 -49.799 1.00 40.09 193 ARG A C 1
ATOM 1519 O O . ARG A 1 193 ? -1.451 8.987 -50.173 1.00 40.09 193 ARG A O 1
ATOM 1526 N N . THR A 1 194 ? 0.692 8.355 -50.210 1.00 46.34 194 THR A N 1
ATOM 1527 C CA . THR A 1 194 ? 1.141 9.484 -51.055 1.00 46.34 194 THR A CA 1
ATOM 1528 C C . THR A 1 194 ? 1.433 9.128 -52.515 1.00 46.34 194 THR A C 1
ATOM 1530 O O . THR A 1 194 ? 1.728 10.029 -53.292 1.00 46.34 194 THR A O 1
ATOM 1533 N N . CYS A 1 195 ? 1.296 7.865 -52.938 1.00 40.84 195 CYS A N 1
ATOM 1534 C CA . CYS A 1 195 ? 1.600 7.456 -54.321 1.00 40.84 195 CYS A CA 1
ATOM 1535 C C . CYS A 1 195 ? 0.463 6.668 -54.999 1.00 40.84 195 CYS A C 1
ATOM 1537 O O . CYS A 1 195 ? 0.692 5.692 -55.708 1.00 40.84 195 CYS A O 1
ATOM 1539 N N . GLY A 1 196 ? -0.785 7.079 -54.760 1.00 41.44 196 GLY A N 1
ATOM 1540 C CA . GLY A 1 196 ? -1.977 6.419 -55.298 1.00 41.44 196 GLY A CA 1
ATOM 1541 C C . GLY A 1 196 ? -3.079 7.394 -55.699 1.00 41.44 196 GLY A C 1
ATOM 1542 O O . GLY A 1 196 ? -4.227 7.190 -55.330 1.00 41.44 196 GLY A O 1
ATOM 1543 N N . ALA A 1 197 ? -2.743 8.470 -56.415 1.00 43.16 197 ALA A N 1
ATOM 1544 C CA . ALA A 1 197 ? -3.726 9.425 -56.930 1.00 43.16 197 ALA A CA 1
ATOM 1545 C C . ALA A 1 197 ? -3.457 9.802 -58.395 1.00 43.16 197 ALA A C 1
ATOM 1547 O O . ALA A 1 197 ? -3.405 10.976 -58.730 1.00 43.16 197 ALA A O 1
ATOM 1548 N N . VAL A 1 198 ? -3.290 8.814 -59.282 1.00 45.66 198 VAL A N 1
ATOM 1549 C CA . VAL A 1 198 ? -3.511 9.008 -60.727 1.00 45.66 198 VAL A CA 1
ATOM 1550 C C . VAL A 1 198 ? -4.050 7.709 -61.324 1.00 45.66 198 VAL A C 1
ATOM 1552 O O . VAL A 1 198 ? -3.289 6.894 -61.836 1.00 45.66 198 VAL A O 1
ATOM 1555 N N . ARG A 1 199 ? -5.364 7.480 -61.237 1.00 43.53 199 ARG A N 1
ATOM 1556 C CA . ARG A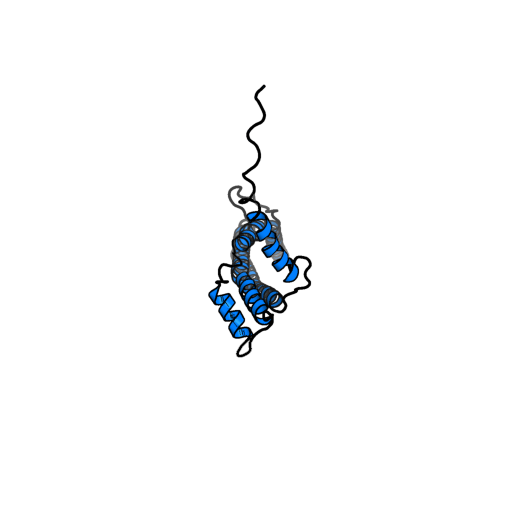 1 199 ? -6.111 6.630 -62.183 1.00 43.53 199 ARG A CA 1
ATOM 1557 C C . ARG A 1 199 ? -7.606 6.743 -61.908 1.00 43.53 199 ARG A C 1
ATOM 1559 O O . ARG A 1 199 ? -8.079 6.239 -60.898 1.00 43.53 199 ARG A O 1
ATOM 1566 N N . GLY A 1 200 ? -8.332 7.368 -62.833 1.00 39.75 200 GLY A N 1
ATOM 1567 C CA . GLY A 1 200 ? -9.786 7.225 -62.903 1.00 39.75 200 GLY A CA 1
ATOM 1568 C C . GLY A 1 200 ? -10.561 8.498 -63.212 1.00 39.75 200 GLY A C 1
ATOM 1569 O O . GLY A 1 200 ? -11.445 8.840 -62.443 1.00 39.75 200 GLY A O 1
ATOM 1570 N N . LEU A 1 201 ? -10.284 9.166 -64.334 1.00 40.62 201 LEU A N 1
ATOM 1571 C CA . LEU A 1 201 ? -11.269 10.030 -64.991 1.00 40.62 201 LEU A CA 1
ATOM 1572 C C . LEU A 1 201 ? -11.126 9.872 -66.511 1.00 40.62 201 LEU A C 1
ATOM 1574 O O . LEU A 1 201 ? -10.041 10.098 -67.038 1.00 40.62 201 LEU A O 1
ATOM 1578 N N . ALA A 1 202 ? -12.240 9.492 -67.150 1.00 38.97 202 ALA A N 1
ATOM 1579 C CA . ALA A 1 202 ? -12.578 9.550 -68.582 1.00 38.97 202 ALA A CA 1
ATOM 1580 C C . ALA A 1 202 ? -12.851 8.192 -69.260 1.00 38.97 202 ALA A C 1
ATOM 1582 O O . ALA A 1 202 ? -12.062 7.722 -70.073 1.00 38.97 202 ALA A O 1
ATOM 1583 N N . GLN A 1 203 ? -14.030 7.617 -68.996 1.00 39.78 203 GLN A N 1
ATOM 1584 C CA . GLN A 1 203 ? -14.826 6.939 -70.029 1.00 39.78 203 GLN A CA 1
ATOM 1585 C C . GLN A 1 203 ? -16.314 7.247 -69.808 1.00 39.78 203 GLN A C 1
ATOM 1587 O O . GLN A 1 203 ? -16.972 6.626 -68.981 1.00 39.78 203 GLN A O 1
ATOM 1592 N N . SER A 1 204 ? -16.822 8.235 -70.546 1.00 39.16 204 SER A N 1
ATOM 1593 C CA . SER A 1 204 ? -18.232 8.357 -70.941 1.00 39.16 204 SER A CA 1
ATOM 1594 C C . SER A 1 204 ? -18.325 9.402 -72.056 1.00 39.16 204 SER A C 1
ATOM 1596 O O . SER A 1 204 ? -18.170 10.595 -71.792 1.00 39.16 204 SER A O 1
ATOM 1598 N N . GLY A 1 205 ? -18.543 8.969 -73.296 1.00 37.53 205 GLY A N 1
ATOM 1599 C CA . GLY A 1 205 ? -18.750 9.882 -74.415 1.00 37.53 205 GLY A CA 1
ATOM 1600 C C . GLY A 1 205 ? -18.670 9.197 -75.772 1.00 37.53 205 GLY A C 1
ATOM 1601 O O . GLY A 1 205 ? -17.580 9.113 -76.326 1.00 37.53 205 GLY A O 1
ATOM 1602 N N . GLN A 1 206 ? -19.862 8.845 -76.267 1.00 37.03 206 GLN A N 1
ATOM 1603 C CA . GLN A 1 206 ? -20.241 8.299 -77.583 1.00 37.03 206 GLN A CA 1
ATOM 1604 C C . GLN A 1 206 ? -20.161 6.783 -77.751 1.00 37.03 206 GLN A C 1
ATOM 1606 O O . GLN A 1 206 ? -19.066 6.202 -77.616 1.00 37.03 206 GLN A O 1
#

Foldseek 3Di:
DVVVVVLVVVLVLLVVQLVCQQVVNHPDDDDPPDDAHVRQLVCLVCPVLVVVVVPDDLCPVPDPVLLVVLQCVLQDPDDDPDGRPSSVLVSVLVSLVVSLVSVLVSLVSVLVRSLVSSVVSLPDDCPVPVVSSVVSNVVSNVVSVVVSVVVSVVSVVVSVVCSVDDDCVDPPRCDPVNVVVVVVVVVVVVVVVPPPPDDDDDDDDD

Secondary structure (DSSP, 8-state):
-HHHHHHHHHHHHHHHHHHHHHTT--SSPPPTTS--THHHHHHIIIIIIHHHHHT--TTTT--HHHHHHHHHHHHTTSPPSS--HHHHHHHHHHHHHTTHHHHHHHHHHHHHHHHHHHHHHTTSSGGG-HHHHHHHHHHHHHHHHHHHHHHHHHHHHHHHHHHH---TT-TT---HHHHHHHHHHHHHHHHTSSS-----------

pLDDT: mean 84.12, std 16.49, range [37.03, 98.38]

Radius of gyration: 29.68 Å; chains: 1; bounding box: 63×27×116 Å

InterPro domains:
  IPR000375 Dynamin stalk domain [PF01031] (5-180)
  IPR022812 Dynamin [PTHR11566] (5-173)

Organism: Griffithsia japonica (NCBI:txid83288)